Protein AF-B7S8N2-F1 (afdb_monomer_lite)

Secondary structure (DSSP, 8-state):
--SEEESSSSEEEETTS-HHHHHHHHHHHHHHHHHHHHTT-EEEEEETTEEEEEEE-TTSSSEEEEE-S---GGGEEEEEEE-EEEEEEEEEETTEE-GGG-EE-SS--EEEESS-HHHHHH-S-TTTEEEEEEEE-HHHHHHHTT--GGGGGGEEEEEEEEEE--TTHHHHHHH--GGGSSEEEEEEETTEEEEEEEE-PPPP-

Structure (mmCIF, N/CA/C/O backbone):
data_AF-B7S8N2-F1
#
_entry.id   AF-B7S8N2-F1
#
loop_
_atom_site.group_PDB
_atom_site.id
_atom_site.type_symbol
_atom_site.label_atom_id
_atom_site.label_alt_id
_atom_site.label_comp_id
_atom_site.label_asym_id
_atom_site.label_entity_id
_atom_site.label_seq_id
_atom_site.pdbx_PDB_ins_code
_atom_site.Cartn_x
_atom_site.Cartn_y
_atom_site.Cartn_z
_atom_site.occupancy
_atom_site.B_iso_or_equiv
_atom_site.auth_seq_id
_atom_site.auth_comp_id
_atom_site.auth_asym_id
_atom_site.auth_atom_id
_atom_site.pdbx_PDB_model_num
ATOM 1 N N . MET A 1 1 ? 13.847 -20.503 -8.462 1.00 56.34 1 MET A N 1
ATOM 2 C CA . MET A 1 1 ? 12.474 -20.050 -8.807 1.00 56.34 1 MET A CA 1
ATOM 3 C C . MET A 1 1 ? 12.578 -18.703 -9.521 1.00 56.34 1 MET A C 1
ATOM 5 O O . MET A 1 1 ? 13.580 -18.042 -9.323 1.00 56.34 1 MET A O 1
ATOM 9 N N . SER A 1 2 ? 11.621 -18.315 -10.375 1.00 81.00 2 SER A N 1
ATOM 10 C CA . SER A 1 2 ? 11.670 -17.023 -11.096 1.00 81.00 2 SER A CA 1
ATOM 11 C C . SER A 1 2 ? 11.359 -15.844 -10.163 1.00 81.00 2 SER A C 1
ATOM 13 O O . SER A 1 2 ? 10.370 -15.918 -9.438 1.00 81.00 2 SER A O 1
ATOM 15 N N . ASP A 1 3 ? 12.137 -14.757 -10.220 1.00 90.31 3 ASP A N 1
ATOM 16 C CA . ASP A 1 3 ? 11.967 -13.544 -9.384 1.00 90.31 3 ASP A CA 1
ATOM 17 C C . ASP A 1 3 ? 10.669 -12.764 -9.641 1.00 90.31 3 ASP A C 1
ATOM 19 O O . ASP A 1 3 ? 10.323 -11.842 -8.897 1.00 90.31 3 ASP A O 1
ATOM 23 N N . TYR A 1 4 ? 9.950 -13.139 -10.697 1.00 93.56 4 TYR A N 1
ATOM 24 C CA . TYR A 1 4 ? 8.734 -12.490 -11.155 1.00 93.56 4 TYR A CA 1
ATOM 25 C C . TYR A 1 4 ? 7.579 -13.491 -11.226 1.00 93.56 4 TYR A C 1
ATOM 27 O O . TYR A 1 4 ? 7.772 -14.702 -11.388 1.00 93.56 4 TYR A O 1
ATOM 35 N N . GLN A 1 5 ? 6.365 -12.965 -11.139 1.00 94.62 5 GLN A N 1
ATOM 36 C CA . GLN A 1 5 ? 5.110 -13.690 -11.310 1.00 94.62 5 GLN A CA 1
ATOM 37 C C . GLN A 1 5 ? 4.211 -12.953 -12.315 1.00 94.62 5 GLN A C 1
ATOM 39 O O . GLN A 1 5 ? 4.347 -11.734 -12.479 1.00 94.62 5 GLN A O 1
ATOM 44 N N . PRO A 1 6 ? 3.320 -13.660 -13.030 1.00 94.00 6 PRO A N 1
ATOM 45 C CA . PRO A 1 6 ? 2.334 -13.005 -13.878 1.00 94.00 6 PRO A CA 1
ATOM 46 C C . PRO A 1 6 ? 1.308 -12.270 -13.010 1.00 94.00 6 PRO A C 1
ATOM 48 O O . PRO A 1 6 ? 0.712 -12.859 -12.113 1.00 94.00 6 PRO A O 1
ATOM 51 N N . LEU A 1 7 ? 1.088 -10.990 -13.298 1.00 94.81 7 LEU A N 1
ATOM 52 C CA . LEU A 1 7 ? -0.078 -10.258 -12.800 1.00 94.81 7 LEU A CA 1
ATOM 53 C C . LEU A 1 7 ? -1.297 -10.539 -13.692 1.00 94.81 7 LEU A C 1
ATOM 55 O O . LEU A 1 7 ? -2.415 -10.697 -13.206 1.00 94.81 7 LEU A O 1
ATOM 59 N N . ASN A 1 8 ? -1.056 -10.618 -15.002 1.00 92.94 8 ASN A N 1
ATOM 60 C CA . ASN A 1 8 ? -1.974 -11.096 -16.033 1.00 92.94 8 ASN A CA 1
ATOM 61 C C . ASN A 1 8 ? -1.154 -11.640 -17.227 1.00 92.94 8 ASN A C 1
ATOM 63 O O . ASN A 1 8 ? 0.043 -11.904 -17.091 1.00 92.94 8 ASN A O 1
ATOM 67 N N . SER A 1 9 ? -1.778 -11.821 -18.395 1.00 90.31 9 SER A N 1
ATOM 68 C CA . SER A 1 9 ? -1.114 -12.338 -19.602 1.00 90.31 9 SER A CA 1
ATOM 69 C C . SER A 1 9 ? -0.004 -11.436 -20.159 1.00 90.31 9 SER A C 1
ATOM 71 O O . SER A 1 9 ? 0.887 -11.938 -20.842 1.00 90.31 9 SER A O 1
ATOM 73 N N . GLU A 1 10 ? -0.034 -10.132 -19.876 1.00 92.44 10 GLU A N 1
ATOM 74 C CA . GLU A 1 10 ? 0.867 -9.127 -20.462 1.00 92.44 10 GLU A CA 1
ATOM 75 C C . GLU A 1 10 ? 1.819 -8.491 -19.443 1.00 92.44 10 GLU A C 1
ATOM 77 O O . GLU A 1 10 ? 2.861 -7.951 -19.815 1.00 92.44 10 GLU A O 1
ATOM 82 N N . ILE A 1 11 ? 1.481 -8.544 -18.155 1.00 94.56 11 ILE A N 1
ATOM 83 C CA . ILE A 1 11 ? 2.193 -7.835 -17.095 1.00 94.56 11 ILE A CA 1
ATOM 84 C C . ILE A 1 11 ? 2.842 -8.842 -16.151 1.00 94.56 11 ILE A C 1
ATOM 86 O O . ILE A 1 11 ? 2.174 -9.713 -15.587 1.00 94.56 11 ILE A O 1
ATOM 90 N N . LYS A 1 12 ? 4.149 -8.682 -15.930 1.00 95.12 12 LYS A N 1
ATOM 91 C CA . LYS A 1 12 ? 4.899 -9.404 -14.896 1.00 95.12 12 LYS A CA 1
ATOM 92 C C . LYS A 1 12 ? 5.326 -8.459 -13.785 1.00 95.12 12 LYS A C 1
ATOM 94 O O . LYS A 1 12 ? 5.818 -7.362 -14.051 1.00 95.12 12 LYS A O 1
ATOM 99 N N . VAL A 1 13 ? 5.185 -8.924 -12.552 1.00 96.31 13 VAL A N 1
ATOM 100 C CA . VAL A 1 13 ? 5.495 -8.168 -11.335 1.00 96.31 13 VAL A CA 1
ATOM 101 C C . VAL A 1 13 ? 6.422 -8.959 -10.416 1.00 96.31 13 VAL A C 1
ATOM 103 O O . VAL A 1 13 ? 6.552 -10.174 -10.595 1.00 96.31 13 VAL A O 1
ATOM 106 N N . PRO A 1 14 ? 7.090 -8.310 -9.448 1.00 96.62 14 PRO A N 1
ATOM 107 C CA . PRO A 1 14 ? 7.852 -9.002 -8.415 1.00 96.62 14 PRO A CA 1
ATOM 108 C C . PRO A 1 14 ? 7.049 -10.119 -7.738 1.00 96.62 14 PRO A C 1
ATOM 110 O O . PRO A 1 14 ? 5.863 -9.955 -7.443 1.00 96.62 14 PRO A O 1
ATOM 113 N N . ARG A 1 15 ? 7.694 -11.259 -7.474 1.00 95.38 15 ARG A N 1
ATOM 114 C CA . ARG A 1 15 ? 7.060 -12.405 -6.798 1.00 95.38 15 ARG A CA 1
ATOM 115 C C . ARG A 1 15 ? 6.581 -12.078 -5.372 1.00 95.38 15 ARG A C 1
ATOM 117 O O . ARG A 1 15 ? 5.646 -12.691 -4.881 1.00 95.38 15 ARG A O 1
ATOM 124 N N . GLU A 1 16 ? 7.210 -11.112 -4.722 1.00 94.31 16 GLU A N 1
ATOM 125 C CA . GLU A 1 16 ? 6.911 -10.659 -3.363 1.00 94.31 16 GLU A CA 1
ATOM 126 C C . GLU A 1 16 ? 5.684 -9.751 -3.291 1.00 94.31 16 GLU A C 1
ATOM 128 O O . GLU A 1 16 ? 5.160 -9.512 -2.205 1.00 94.31 16 GLU A O 1
ATOM 133 N N . TRP A 1 17 ? 5.216 -9.228 -4.428 1.00 94.19 17 TRP A N 1
ATOM 134 C CA . TRP A 1 17 ? 3.959 -8.496 -4.439 1.00 94.19 17 TRP A CA 1
ATOM 135 C C . TRP A 1 17 ? 2.801 -9.455 -4.125 1.00 94.19 17 TRP A C 1
ATOM 137 O O . TRP A 1 17 ? 2.768 -10.571 -4.649 1.00 94.19 17 TRP A O 1
ATOM 147 N N . PRO A 1 18 ? 1.825 -9.036 -3.305 1.00 91.94 18 PRO A N 1
ATOM 148 C CA . PRO A 1 18 ? 0.737 -9.883 -2.826 1.00 91.94 18 PRO A CA 1
ATOM 149 C C . PRO A 1 18 ? -0.358 -10.037 -3.894 1.00 91.94 18 PRO A C 1
ATOM 151 O O . PRO A 1 18 ? -1.498 -9.612 -3.714 1.00 91.94 18 PRO A O 1
ATOM 154 N N . VAL A 1 19 ? -0.009 -10.614 -5.046 1.00 92.06 19 VAL A N 1
ATOM 155 C CA . VAL A 1 19 ? -0.930 -10.761 -6.183 1.00 92.06 19 VAL A CA 1
ATOM 156 C C . VAL A 1 19 ? -2.147 -11.597 -5.797 1.00 92.06 19 VAL A C 1
ATOM 158 O O . VAL A 1 19 ? -3.257 -11.209 -6.130 1.00 92.06 19 VAL A O 1
ATOM 161 N N . GLU A 1 20 ? -1.970 -12.678 -5.038 1.00 89.12 20 GLU A N 1
ATOM 162 C CA . GLU A 1 20 ? -3.068 -13.570 -4.641 1.00 89.12 20 GLU A CA 1
ATOM 163 C C . GLU A 1 20 ? -4.188 -12.850 -3.872 1.00 89.12 20 GLU A C 1
ATOM 165 O O . GLU A 1 20 ? -5.365 -13.079 -4.138 1.00 89.12 20 GLU A O 1
ATOM 170 N N . SER A 1 21 ? -3.842 -11.941 -2.957 1.00 83.69 21 SER A N 1
ATOM 171 C CA . SER A 1 21 ? -4.826 -11.235 -2.130 1.00 83.69 21 SER A CA 1
ATOM 172 C C . SER A 1 21 ? -5.274 -9.891 -2.708 1.00 83.69 21 SER A C 1
ATOM 174 O O . SER A 1 21 ? -6.335 -9.397 -2.330 1.00 83.69 21 SER A O 1
ATOM 176 N N . MET A 1 22 ? -4.497 -9.290 -3.619 1.00 86.88 22 MET A N 1
ATOM 177 C CA . MET A 1 22 ? -4.694 -7.901 -4.063 1.00 86.88 22 MET A CA 1
ATOM 178 C C . MET A 1 22 ? -4.648 -7.716 -5.587 1.00 86.88 22 MET A C 1
ATOM 180 O O . MET A 1 22 ? -4.475 -6.588 -6.056 1.00 86.88 22 MET A O 1
ATOM 184 N N . GLN A 1 23 ? -4.827 -8.784 -6.375 1.00 91.00 23 GLN A N 1
ATOM 185 C CA . GLN A 1 23 ? -4.676 -8.756 -7.837 1.00 91.00 23 GLN A CA 1
ATOM 186 C C . GLN A 1 23 ? -5.397 -7.574 -8.491 1.00 91.00 23 GLN A C 1
ATOM 188 O O . GLN A 1 23 ? -4.775 -6.822 -9.231 1.00 91.00 23 GLN A O 1
ATOM 193 N N . ASN A 1 24 ? -6.680 -7.368 -8.184 1.00 89.75 24 ASN A N 1
ATOM 194 C CA . ASN A 1 24 ? -7.490 -6.323 -8.819 1.00 89.75 24 ASN A CA 1
ATOM 195 C C . ASN A 1 24 ? -6.946 -4.911 -8.557 1.00 89.75 24 ASN A C 1
ATOM 197 O O . ASN A 1 24 ? -6.903 -4.085 -9.466 1.00 89.75 24 ASN A O 1
ATOM 201 N N . VAL A 1 25 ? -6.489 -4.648 -7.330 1.00 91.56 25 VAL A N 1
ATOM 202 C CA . VAL A 1 25 ? -5.902 -3.355 -6.948 1.00 91.56 25 VAL A CA 1
ATOM 203 C C . VAL A 1 25 ? -4.564 -3.158 -7.652 1.00 91.56 25 VAL A C 1
ATOM 205 O O . VAL A 1 25 ? -4.316 -2.103 -8.231 1.00 91.56 25 VAL A O 1
ATOM 208 N N . ILE A 1 26 ? -3.712 -4.185 -7.641 1.00 94.88 26 ILE A N 1
ATOM 209 C CA . ILE A 1 26 ? -2.396 -4.121 -8.281 1.00 94.88 26 ILE A CA 1
ATOM 210 C C . ILE A 1 26 ? -2.550 -3.960 -9.798 1.00 94.88 26 ILE A C 1
ATOM 212 O O . ILE A 1 26 ? -1.823 -3.168 -10.384 1.00 94.88 26 ILE A O 1
ATOM 216 N N . VAL A 1 27 ? -3.511 -4.641 -10.434 1.00 95.12 27 VAL A N 1
ATOM 217 C CA . VAL A 1 27 ? -3.836 -4.471 -11.862 1.00 95.12 27 VAL A CA 1
ATOM 218 C C . VAL A 1 27 ? -4.253 -3.038 -12.159 1.00 95.12 27 VAL A C 1
ATOM 220 O O . VAL A 1 27 ? -3.694 -2.439 -13.075 1.00 95.12 27 VAL A O 1
ATOM 223 N N . PHE A 1 28 ? -5.187 -2.485 -11.383 1.00 93.81 28 PHE A N 1
ATOM 224 C CA . PHE A 1 28 ? -5.664 -1.116 -11.567 1.00 93.81 28 PHE A CA 1
ATOM 225 C C . PHE A 1 28 ? -4.509 -0.101 -11.518 1.00 93.81 28 PHE A C 1
ATOM 227 O O . PHE A 1 28 ? -4.342 0.700 -12.436 1.00 93.81 28 PHE A O 1
ATOM 234 N N . LEU A 1 29 ? -3.654 -0.189 -10.496 1.00 95.00 29 LEU A N 1
ATOM 235 C CA . LEU A 1 29 ? -2.509 0.714 -10.344 1.00 95.00 29 LEU A CA 1
ATOM 236 C C . LEU A 1 29 ? -1.420 0.468 -11.396 1.00 95.00 29 LEU A C 1
ATOM 238 O O . LEU A 1 29 ? -0.829 1.416 -11.908 1.00 95.00 29 LEU A O 1
ATOM 242 N N . ALA A 1 30 ? -1.166 -0.791 -11.761 1.00 95.44 30 ALA A N 1
ATOM 243 C CA . ALA A 1 30 ? -0.194 -1.127 -12.794 1.00 95.44 30 ALA A CA 1
ATOM 244 C C . ALA A 1 30 ? -0.612 -0.579 -14.166 1.00 95.44 30 ALA A C 1
ATOM 246 O O . ALA A 1 30 ? 0.243 -0.121 -14.921 1.00 95.44 30 ALA A O 1
ATOM 247 N N . GLN A 1 31 ? -1.907 -0.600 -14.491 1.00 94.31 31 GLN A N 1
ATOM 248 C CA . GLN A 1 31 ? -2.430 -0.035 -15.736 1.00 94.31 31 GLN A CA 1
ATOM 249 C C . GLN A 1 31 ? -2.225 1.482 -15.807 1.00 94.31 31 GLN A C 1
ATOM 251 O O . GLN A 1 31 ? -1.734 1.972 -16.824 1.00 94.31 31 GLN A O 1
ATOM 256 N N . ASP A 1 32 ? -2.526 2.210 -14.730 1.00 91.69 32 ASP A N 1
ATOM 257 C CA . ASP A 1 32 ? -2.275 3.656 -14.649 1.00 91.69 32 ASP A CA 1
ATOM 258 C C . ASP A 1 32 ? -0.780 3.986 -14.811 1.00 91.69 32 ASP A C 1
ATOM 260 O O . ASP A 1 32 ? -0.373 4.820 -15.629 1.00 91.69 32 ASP A O 1
ATOM 264 N N . ALA A 1 33 ? 0.064 3.224 -14.118 1.00 93.19 33 ALA A N 1
ATOM 265 C CA . ALA A 1 33 ? 1.509 3.346 -14.194 1.00 93.19 33 ALA A CA 1
ATOM 266 C C . ALA A 1 33 ? 2.052 3.076 -15.616 1.00 93.19 33 ALA A C 1
ATOM 268 O O . ALA A 1 33 ? 2.925 3.799 -16.108 1.00 93.19 33 ALA A O 1
ATOM 269 N N . ILE A 1 34 ? 1.503 2.079 -16.318 1.00 94.62 34 ILE A N 1
ATOM 270 C CA . ILE A 1 34 ? 1.834 1.771 -17.719 1.00 94.62 34 ILE A CA 1
ATOM 271 C C . ILE A 1 34 ? 1.404 2.908 -18.655 1.00 94.62 34 ILE A C 1
ATOM 273 O O . ILE A 1 34 ? 2.167 3.275 -19.551 1.00 94.62 34 ILE A O 1
ATOM 277 N N . CYS A 1 35 ? 0.221 3.497 -18.459 1.00 92.38 35 CYS A N 1
ATOM 278 C CA . CYS A 1 35 ? -0.229 4.659 -19.234 1.00 92.38 35 CYS A CA 1
ATOM 279 C C . CYS A 1 35 ? 0.740 5.843 -19.089 1.00 92.38 35 CYS A C 1
ATOM 281 O O . CYS A 1 35 ? 1.116 6.474 -20.085 1.00 92.38 35 CYS A O 1
ATOM 283 N N . CYS A 1 36 ? 1.223 6.093 -17.870 1.00 90.06 36 CYS A N 1
ATOM 284 C CA . CYS A 1 36 ? 2.258 7.093 -17.627 1.00 90.06 36 CYS A CA 1
ATOM 285 C C . CYS A 1 36 ? 3.577 6.733 -18.326 1.00 90.06 36 CYS A C 1
ATOM 287 O O . CYS A 1 36 ? 4.174 7.589 -18.984 1.00 90.06 36 CYS A O 1
ATOM 289 N N . HIS A 1 37 ? 4.012 5.474 -18.233 1.00 92.44 37 HIS A N 1
ATOM 290 C CA . HIS A 1 37 ? 5.243 4.998 -18.864 1.00 92.44 37 HIS A CA 1
ATOM 291 C C . HIS A 1 37 ? 5.236 5.171 -20.388 1.00 92.44 37 HIS A C 1
ATOM 293 O O . HIS A 1 37 ? 6.192 5.696 -20.959 1.00 92.44 37 HIS A O 1
ATOM 299 N N . ARG A 1 38 ? 4.118 4.827 -21.038 1.00 92.12 38 ARG A N 1
ATOM 300 C CA . ARG A 1 38 ? 3.908 5.011 -22.485 1.00 92.12 38 ARG A CA 1
ATOM 301 C C . ARG A 1 38 ? 4.033 6.465 -22.933 1.00 92.12 38 ARG A C 1
ATOM 303 O O . ARG A 1 38 ? 4.416 6.721 -24.067 1.00 92.12 38 ARG A O 1
ATOM 310 N N . SER A 1 39 ? 3.764 7.413 -22.039 1.00 91.62 39 SER A N 1
ATOM 311 C CA . SER A 1 39 ? 3.953 8.848 -22.286 1.00 91.62 39 SER A CA 1
ATOM 312 C C . SER A 1 39 ? 5.420 9.303 -22.173 1.00 91.62 39 SER A C 1
ATOM 314 O O . SER A 1 39 ? 5.684 10.498 -22.067 1.00 91.62 39 SER A O 1
ATOM 316 N N . GLY A 1 40 ? 6.383 8.373 -22.136 1.00 90.12 40 GLY A N 1
ATOM 317 C CA . GLY A 1 40 ? 7.817 8.659 -22.025 1.00 90.12 40 GLY A CA 1
ATOM 318 C C . GLY A 1 40 ? 8.303 8.934 -20.599 1.00 90.12 40 GLY A C 1
ATOM 319 O O . GLY A 1 40 ? 9.454 9.324 -20.401 1.00 90.12 40 GLY A O 1
ATOM 320 N N . LYS A 1 41 ? 7.449 8.742 -19.586 1.00 90.88 41 LYS A N 1
ATOM 321 C CA . LYS A 1 41 ? 7.799 8.990 -18.182 1.00 90.88 41 LYS A CA 1
ATOM 322 C C . LYS A 1 41 ? 8.457 7.756 -17.565 1.00 90.88 41 LYS A C 1
ATOM 324 O O . LYS A 1 41 ? 8.038 6.619 -17.784 1.00 90.88 41 LYS A O 1
ATOM 329 N N . ARG A 1 42 ? 9.467 7.969 -16.721 1.00 91.94 42 ARG A N 1
ATOM 330 C CA . ARG A 1 42 ? 9.992 6.908 -15.852 1.00 91.94 42 ARG A CA 1
ATOM 331 C C . ARG A 1 42 ? 9.034 6.734 -14.685 1.00 91.94 42 ARG A C 1
ATOM 333 O O . ARG A 1 42 ? 8.756 7.707 -13.988 1.00 91.94 42 ARG A O 1
ATOM 340 N N . PHE A 1 43 ? 8.541 5.517 -14.486 1.00 93.62 43 PHE A N 1
ATOM 341 C CA . PHE A 1 43 ? 7.544 5.234 -13.464 1.00 93.62 43 PHE A CA 1
ATOM 342 C C . PHE A 1 43 ? 7.993 4.099 -12.549 1.00 93.62 43 PHE A C 1
ATOM 344 O O . PHE A 1 43 ? 8.452 3.051 -13.015 1.00 93.62 43 PHE A O 1
ATOM 351 N N . VAL A 1 44 ? 7.838 4.319 -11.249 1.00 93.81 44 VAL A N 1
ATOM 352 C CA . VAL A 1 44 ? 8.065 3.340 -10.192 1.00 93.81 44 VAL A CA 1
ATOM 353 C C . VAL A 1 44 ? 6.765 3.090 -9.453 1.00 93.81 44 VAL A C 1
ATOM 355 O O . VAL A 1 44 ? 6.039 4.015 -9.098 1.00 93.81 44 VAL A O 1
ATOM 358 N N . MET A 1 45 ? 6.498 1.823 -9.182 1.00 94.62 45 MET A N 1
ATOM 359 C CA . MET A 1 45 ? 5.429 1.419 -8.291 1.00 94.62 45 MET A CA 1
ATOM 360 C C . MET A 1 45 ? 6.031 0.662 -7.111 1.00 94.62 45 MET A C 1
ATOM 362 O O . MET A 1 45 ? 6.864 -0.227 -7.301 1.00 94.62 45 MET A O 1
ATOM 366 N N . THR A 1 46 ? 5.623 1.024 -5.901 1.00 92.88 46 THR A N 1
ATOM 367 C CA . THR A 1 46 ? 5.989 0.317 -4.672 1.00 92.88 46 THR A CA 1
ATOM 368 C C . THR A 1 46 ? 4.758 -0.380 -4.129 1.00 92.88 46 THR A C 1
ATOM 370 O O . THR A 1 46 ? 3.718 0.252 -3.954 1.00 92.88 46 THR A O 1
ATOM 373 N N . VAL A 1 47 ? 4.869 -1.675 -3.846 1.00 92.19 47 VAL A N 1
ATOM 374 C CA . VAL A 1 47 ? 3.827 -2.433 -3.145 1.00 92.19 47 VAL A CA 1
ATOM 375 C C . VAL A 1 47 ? 4.460 -3.079 -1.926 1.00 92.19 47 VAL A C 1
ATOM 377 O O . VAL A 1 47 ? 5.359 -3.913 -2.063 1.00 92.19 47 VAL A O 1
ATOM 380 N N . GLY A 1 48 ? 4.007 -2.667 -0.739 1.00 85.25 48 GLY A N 1
ATOM 381 C CA . GLY A 1 48 ? 4.680 -3.014 0.511 1.00 85.25 48 GLY A CA 1
ATOM 382 C C . GLY A 1 48 ? 6.138 -2.553 0.483 1.00 85.25 48 GLY A C 1
ATOM 383 O O . GLY A 1 48 ? 6.418 -1.376 0.275 1.00 85.25 48 GLY A O 1
ATOM 384 N N . ASP A 1 49 ? 7.059 -3.502 0.620 1.00 83.50 49 ASP A N 1
ATOM 385 C CA . ASP A 1 49 ? 8.491 -3.225 0.779 1.00 83.50 49 ASP A CA 1
ATOM 386 C C . ASP A 1 49 ? 9.255 -3.244 -0.553 1.00 83.50 49 ASP A C 1
ATOM 388 O O . ASP A 1 49 ? 10.465 -3.015 -0.588 1.00 83.50 49 ASP A O 1
ATOM 392 N N . VAL A 1 50 ? 8.574 -3.569 -1.656 1.00 90.81 50 VAL A N 1
ATOM 393 C CA . VAL A 1 50 ? 9.220 -3.833 -2.943 1.00 90.81 50 VAL A CA 1
ATOM 394 C C . VAL A 1 50 ? 8.845 -2.767 -3.955 1.00 90.81 50 VAL A C 1
ATOM 396 O O . VAL A 1 50 ? 7.718 -2.724 -4.456 1.00 90.81 50 VAL A O 1
ATOM 399 N N . SER A 1 51 ? 9.834 -1.946 -4.300 1.00 92.50 51 SER A N 1
ATOM 400 C CA . SER A 1 51 ? 9.765 -0.984 -5.394 1.00 92.50 51 SER A CA 1
ATOM 401 C C . SER A 1 51 ? 10.202 -1.620 -6.708 1.00 92.50 51 SER A C 1
ATOM 403 O O . SER A 1 51 ? 11.197 -2.349 -6.777 1.00 92.50 51 SER A O 1
ATOM 405 N N . ALA A 1 52 ? 9.468 -1.321 -7.774 1.00 94.88 52 ALA A N 1
ATOM 406 C CA . ALA A 1 52 ? 9.777 -1.807 -9.104 1.00 94.88 52 ALA A CA 1
ATOM 407 C C . ALA A 1 52 ? 9.526 -0.740 -10.173 1.00 94.88 52 ALA A C 1
ATOM 409 O O . ALA A 1 52 ? 8.532 -0.015 -10.138 1.00 94.88 52 ALA A O 1
ATOM 410 N N . MET A 1 53 ? 10.443 -0.656 -11.132 1.00 94.81 53 MET A N 1
ATOM 411 C CA . MET A 1 53 ? 10.375 0.252 -12.271 1.00 94.81 53 MET A CA 1
ATOM 412 C C . MET A 1 53 ? 9.764 -0.453 -13.476 1.00 94.81 53 MET A C 1
ATOM 414 O O . MET A 1 53 ? 10.109 -1.599 -13.778 1.00 94.81 53 MET A O 1
ATOM 418 N N . ILE A 1 54 ? 8.879 0.243 -14.182 1.00 94.75 54 ILE A N 1
ATOM 419 C CA . ILE A 1 54 ? 8.276 -0.284 -15.407 1.00 94.75 54 ILE A CA 1
ATOM 420 C C . ILE A 1 54 ? 9.317 -0.317 -16.519 1.00 94.75 54 ILE A C 1
ATOM 422 O O . ILE A 1 54 ? 10.055 0.645 -16.733 1.00 94.75 54 ILE A O 1
ATOM 426 N N . THR A 1 55 ? 9.348 -1.435 -17.237 1.00 92.81 55 THR A N 1
ATOM 427 C CA . THR A 1 55 ? 10.116 -1.607 -18.467 1.00 92.81 55 THR A CA 1
ATOM 428 C C . THR A 1 55 ? 9.287 -2.359 -19.496 1.00 92.81 55 THR A C 1
ATOM 430 O O . THR A 1 55 ? 8.499 -3.240 -19.133 1.00 92.81 55 THR A O 1
ATOM 433 N N . ASP A 1 56 ? 9.487 -2.048 -20.775 1.00 90.31 56 ASP A N 1
ATOM 434 C CA . ASP A 1 56 ? 8.931 -2.850 -21.858 1.00 90.31 56 ASP A CA 1
ATOM 435 C C . ASP A 1 56 ? 9.472 -4.280 -21.797 1.00 90.31 56 ASP A C 1
ATOM 437 O O . ASP A 1 56 ? 10.649 -4.543 -21.506 1.00 90.31 56 ASP A O 1
ATOM 441 N N . ASN A 1 57 ? 8.598 -5.232 -22.093 1.00 80.62 57 ASN A N 1
ATOM 442 C CA . ASN A 1 57 ? 8.972 -6.627 -22.209 1.00 80.62 57 ASN A CA 1
ATOM 443 C C . ASN A 1 57 ? 9.701 -6.835 -23.548 1.00 80.62 57 ASN A C 1
ATOM 445 O O . ASN A 1 57 ? 9.108 -7.252 -24.526 1.00 80.62 57 ASN A O 1
ATOM 449 N N . GLY A 1 58 ? 10.996 -6.517 -23.624 1.00 75.44 58 GLY A N 1
ATOM 450 C CA . GLY A 1 58 ? 11.720 -6.386 -24.903 1.00 75.44 58 GLY A CA 1
ATOM 451 C C . GLY A 1 58 ? 11.494 -7.484 -25.963 1.00 75.44 58 GLY A C 1
ATOM 452 O O . GLY A 1 58 ? 11.513 -7.181 -27.148 1.00 75.44 58 GLY A O 1
ATOM 453 N N . ALA A 1 59 ? 11.241 -8.741 -25.567 1.00 69.62 59 ALA A N 1
ATOM 454 C CA . ALA A 1 59 ? 11.020 -9.860 -26.491 1.00 69.62 59 ALA A CA 1
ATOM 455 C C . ALA A 1 59 ? 9.547 -10.121 -26.885 1.00 69.62 59 ALA A C 1
ATOM 457 O O . ALA A 1 59 ? 9.307 -10.932 -27.782 1.00 69.62 59 ALA A O 1
ATOM 458 N N . ARG A 1 60 ? 8.550 -9.530 -26.205 1.00 74.88 60 ARG A N 1
ATOM 459 C CA . ARG A 1 60 ? 7.108 -9.771 -26.441 1.00 74.88 60 ARG A CA 1
ATOM 460 C C . ARG A 1 60 ? 6.270 -8.550 -26.047 1.00 74.88 60 ARG A C 1
ATOM 462 O O . ARG A 1 60 ? 6.637 -7.877 -25.098 1.00 74.88 60 ARG A O 1
ATOM 469 N N . PRO A 1 61 ? 5.094 -8.310 -26.648 1.00 78.38 61 PRO A N 1
ATOM 470 C CA . PRO A 1 61 ? 4.161 -7.314 -26.120 1.00 78.38 61 PRO A CA 1
ATOM 471 C C . PRO A 1 61 ? 3.931 -7.494 -24.607 1.00 78.38 61 PRO A C 1
ATOM 473 O O . PRO A 1 61 ? 3.809 -8.626 -24.127 1.00 78.38 61 PRO A O 1
ATOM 476 N N . GLY A 1 62 ? 3.927 -6.390 -23.858 1.00 90.94 62 GLY A N 1
ATOM 477 C CA . GLY A 1 62 ? 3.700 -6.387 -22.412 1.00 90.94 62 GLY A CA 1
ATOM 478 C C . GLY A 1 62 ? 4.745 -5.612 -21.610 1.00 90.94 62 GLY A C 1
ATOM 479 O O . GLY A 1 62 ? 5.637 -4.970 -22.165 1.00 90.94 62 GLY A O 1
ATOM 480 N N . TYR A 1 63 ? 4.637 -5.700 -20.285 1.00 95.25 63 TYR A N 1
ATOM 481 C CA . TYR A 1 63 ? 5.436 -4.917 -19.340 1.00 95.25 63 TYR A CA 1
ATOM 482 C C . TYR A 1 63 ? 6.005 -5.783 -18.224 1.00 95.25 63 TYR A C 1
ATOM 484 O O . TYR A 1 63 ? 5.377 -6.736 -17.753 1.00 95.25 63 TYR A O 1
ATOM 492 N N . VAL A 1 64 ? 7.198 -5.418 -17.764 1.00 95.12 64 VAL A N 1
ATOM 493 C CA . VAL A 1 64 ? 7.828 -6.011 -16.585 1.00 95.12 64 VAL A CA 1
ATOM 494 C C . VAL A 1 64 ? 8.137 -4.913 -15.582 1.00 95.12 64 VAL A C 1
ATOM 496 O O . VAL A 1 64 ? 8.857 -3.962 -15.891 1.00 95.12 64 VAL A O 1
ATOM 499 N N . PHE A 1 65 ? 7.634 -5.085 -14.365 1.00 96.12 65 PHE A N 1
ATOM 500 C CA . PHE A 1 65 ? 8.012 -4.286 -13.207 1.00 96.12 65 PHE A CA 1
ATOM 501 C C . PHE A 1 65 ? 9.300 -4.872 -12.620 1.00 96.12 65 PHE A C 1
ATOM 503 O O . PHE A 1 65 ? 9.267 -5.830 -11.846 1.00 96.12 65 PHE A O 1
ATOM 510 N N . LYS A 1 66 ? 10.452 -4.329 -13.026 1.00 94.94 66 LYS A N 1
ATOM 511 C CA . LYS A 1 66 ? 11.774 -4.778 -12.563 1.00 94.94 66 LYS A CA 1
ATOM 512 C C . LYS A 1 66 ? 12.081 -4.189 -11.194 1.00 94.94 66 LYS A C 1
ATOM 514 O O . LYS A 1 66 ? 11.996 -2.975 -11.027 1.00 94.94 66 LYS A O 1
ATOM 519 N N . LYS A 1 67 ? 12.454 -5.035 -10.231 1.00 94.56 67 LYS A N 1
ATOM 520 C CA . LYS A 1 67 ? 12.819 -4.593 -8.876 1.00 94.56 67 LYS A CA 1
ATOM 521 C C . LYS A 1 67 ? 13.955 -3.574 -8.923 1.00 94.56 67 LYS A C 1
ATOM 523 O O . LYS A 1 67 ? 14.877 -3.713 -9.726 1.00 94.56 67 LYS A O 1
ATOM 528 N N . ILE A 1 68 ? 13.888 -2.588 -8.039 1.00 91.12 68 ILE A N 1
ATOM 529 C CA . ILE A 1 68 ? 14.939 -1.591 -7.834 1.00 91.12 68 ILE A CA 1
ATOM 530 C C . ILE A 1 68 ? 15.220 -1.448 -6.340 1.00 91.12 68 ILE A C 1
ATOM 532 O O . ILE A 1 68 ? 14.311 -1.535 -5.521 1.00 91.12 68 ILE A O 1
ATOM 536 N N . GLU A 1 69 ? 16.478 -1.212 -5.986 1.00 84.88 69 GLU A N 1
ATOM 537 C CA . GLU A 1 69 ? 16.885 -1.065 -4.581 1.00 84.88 69 GLU A CA 1
ATOM 538 C C . GLU A 1 69 ? 16.630 0.344 -4.039 1.00 84.88 69 GLU A C 1
ATOM 540 O O . GLU A 1 69 ? 16.415 0.533 -2.843 1.00 84.88 69 GLU A O 1
ATOM 545 N N . LYS A 1 70 ? 16.684 1.352 -4.915 1.00 80.88 70 LYS A N 1
ATOM 546 C CA . LYS A 1 70 ? 16.569 2.766 -4.554 1.00 80.88 70 LYS A CA 1
ATOM 547 C C . LYS A 1 70 ? 15.748 3.514 -5.591 1.00 80.88 70 LYS A C 1
ATOM 549 O O . LYS A 1 70 ? 15.850 3.249 -6.788 1.00 80.88 70 LYS A O 1
ATOM 554 N N . ILE A 1 71 ? 14.967 4.474 -5.109 1.00 81.88 71 ILE A N 1
ATOM 555 C CA . ILE A 1 71 ? 14.222 5.417 -5.938 1.00 81.88 71 ILE A CA 1
ATOM 556 C C . ILE A 1 71 ? 15.000 6.730 -5.942 1.00 81.88 71 ILE A C 1
ATOM 558 O O . ILE A 1 71 ? 15.247 7.313 -4.887 1.00 81.88 71 ILE A O 1
ATOM 562 N N . ASP A 1 72 ? 15.413 7.159 -7.131 1.00 74.56 72 ASP A N 1
ATOM 563 C CA . ASP A 1 72 ? 16.015 8.470 -7.354 1.00 74.56 72 ASP A CA 1
ATOM 564 C C . ASP A 1 72 ? 14.913 9.456 -7.772 1.00 74.56 72 ASP A C 1
ATOM 566 O O . ASP A 1 72 ? 14.426 9.435 -8.905 1.00 74.56 72 ASP A O 1
ATOM 570 N N . ASP A 1 73 ? 14.447 10.262 -6.816 1.00 68.62 73 ASP A N 1
ATOM 571 C CA . ASP A 1 73 ? 13.211 11.045 -6.932 1.00 68.62 73 ASP A CA 1
ATOM 572 C C . ASP A 1 73 ? 13.289 12.190 -7.961 1.00 68.62 73 ASP A C 1
ATOM 574 O O . ASP A 1 73 ? 12.257 12.804 -8.259 1.00 68.62 73 ASP A O 1
ATOM 578 N N . GLU A 1 74 ? 14.466 12.526 -8.511 1.00 69.25 74 GLU A N 1
ATOM 579 C CA . GLU A 1 74 ? 14.639 13.752 -9.301 1.00 69.25 74 GLU A CA 1
ATOM 580 C C . GLU A 1 74 ? 13.748 13.818 -10.550 1.00 69.25 74 GLU A C 1
ATOM 582 O O . GLU A 1 74 ? 13.216 14.893 -10.826 1.00 69.25 74 GLU A O 1
ATOM 587 N N . ASN A 1 75 ? 13.461 12.687 -11.209 1.00 81.12 75 ASN A N 1
ATOM 588 C CA . ASN A 1 75 ? 12.657 12.627 -12.444 1.00 81.12 75 ASN A CA 1
ATOM 589 C C . ASN A 1 75 ? 11.800 11.352 -12.580 1.00 81.12 75 ASN A C 1
ATOM 591 O O . ASN A 1 75 ? 11.571 10.856 -13.686 1.00 81.12 75 ASN A O 1
ATOM 595 N N . ILE A 1 76 ? 11.344 10.792 -11.460 1.00 88.81 76 ILE A N 1
ATOM 596 C CA . ILE A 1 76 ? 10.553 9.558 -11.440 1.00 88.81 76 ILE A CA 1
ATOM 597 C C . ILE A 1 76 ? 9.128 9.863 -10.976 1.00 88.81 76 ILE A C 1
ATOM 599 O O . ILE A 1 76 ? 8.922 10.507 -9.949 1.00 88.81 76 ILE A O 1
ATOM 603 N N . TYR A 1 77 ? 8.149 9.387 -11.745 1.00 91.81 77 TYR A N 1
ATOM 604 C CA . TYR A 1 77 ? 6.764 9.287 -11.299 1.00 91.81 77 TYR A CA 1
ATOM 605 C C . TYR A 1 77 ? 6.619 8.056 -10.417 1.00 91.81 77 TYR A C 1
ATOM 607 O O . TYR A 1 77 ? 7.208 7.010 -10.698 1.00 91.81 77 TYR A O 1
ATOM 615 N N . ARG A 1 78 ? 5.852 8.179 -9.341 1.00 91.25 78 ARG A N 1
ATOM 616 C CA . ARG A 1 78 ? 5.809 7.179 -8.286 1.00 91.25 78 ARG A CA 1
ATOM 617 C C . ARG A 1 78 ? 4.390 6.942 -7.805 1.00 91.25 78 ARG A C 1
ATOM 619 O O . ARG A 1 78 ? 3.667 7.889 -7.510 1.00 91.25 78 ARG A O 1
ATOM 626 N N . THR A 1 79 ? 4.028 5.676 -7.652 1.00 92.81 79 THR A N 1
ATOM 627 C CA . THR A 1 79 ? 2.849 5.267 -6.883 1.00 92.81 79 THR A CA 1
ATOM 628 C C . THR A 1 79 ? 3.250 4.292 -5.793 1.00 92.81 79 THR A C 1
ATOM 630 O O . THR A 1 79 ? 3.864 3.268 -6.082 1.00 92.81 79 THR A O 1
ATOM 633 N N . ASP A 1 80 ? 2.875 4.585 -4.552 1.00 91.88 80 ASP A N 1
ATOM 634 C CA . ASP A 1 80 ? 3.039 3.656 -3.436 1.00 91.88 80 ASP A CA 1
ATOM 635 C C . ASP A 1 80 ? 1.680 3.102 -3.012 1.00 91.88 80 ASP A C 1
ATOM 637 O O . ASP A 1 80 ? 0.772 3.865 -2.686 1.00 91.88 80 ASP A O 1
ATOM 641 N N . LEU A 1 81 ? 1.551 1.777 -2.990 1.00 93.50 81 LEU A N 1
ATOM 642 C CA . LEU A 1 81 ? 0.421 1.076 -2.395 1.00 93.50 81 LEU A CA 1
ATOM 643 C C . LEU A 1 81 ? 0.776 0.668 -0.963 1.00 93.50 81 LEU A C 1
ATOM 645 O O . LEU A 1 81 ? 1.584 -0.240 -0.743 1.00 93.50 81 LEU A O 1
ATOM 649 N N . LEU A 1 82 ? 0.138 1.322 0.003 1.00 91.25 82 LEU A N 1
ATOM 650 C CA . LEU A 1 82 ? 0.276 1.026 1.422 1.00 91.25 82 LEU A CA 1
ATOM 651 C C . LEU A 1 82 ? -0.805 0.066 1.873 1.00 91.25 82 LEU A C 1
ATOM 653 O O . LEU A 1 82 ? -2.000 0.319 1.712 1.00 91.25 82 LEU A O 1
ATOM 657 N N . MET A 1 83 ? -0.364 -1.020 2.489 1.00 89.06 83 MET A N 1
ATOM 658 C CA . MET A 1 83 ? -1.239 -2.034 3.048 1.00 89.06 83 MET A CA 1
ATOM 659 C C . MET A 1 83 ? -1.102 -2.056 4.567 1.00 89.06 83 MET A C 1
ATOM 661 O O . MET A 1 83 ? -0.007 -1.819 5.088 1.00 89.06 83 MET A O 1
ATOM 665 N N . PRO A 1 84 ? -2.186 -2.364 5.288 1.00 89.38 84 PRO A N 1
ATOM 666 C CA . PRO A 1 84 ? -2.121 -2.504 6.727 1.00 89.38 84 PRO A CA 1
ATOM 667 C C . PRO A 1 84 ? -1.288 -3.739 7.085 1.00 89.38 84 PRO A C 1
ATOM 669 O O . PRO A 1 84 ? -1.571 -4.849 6.639 1.00 89.38 84 PRO A O 1
ATOM 672 N N . ALA A 1 85 ? -0.271 -3.548 7.921 1.00 87.69 85 ALA A N 1
ATOM 673 C CA . ALA A 1 85 ? 0.503 -4.628 8.526 1.00 87.69 85 ALA A CA 1
ATOM 674 C C . ALA A 1 85 ? -0.255 -5.272 9.699 1.00 87.69 85 ALA A C 1
ATOM 676 O O . ALA A 1 85 ? -0.090 -6.458 9.981 1.00 87.69 85 ALA A O 1
ATOM 677 N N . LYS A 1 86 ? -1.088 -4.487 10.393 1.00 88.81 86 LYS A N 1
ATOM 678 C CA . LYS A 1 86 ? -1.915 -4.948 11.512 1.00 88.81 86 LYS A CA 1
ATOM 679 C C . LYS A 1 86 ? -3.182 -4.109 11.616 1.00 88.81 86 LYS A C 1
ATOM 681 O O . LYS A 1 86 ? -3.126 -2.892 11.485 1.00 88.81 86 LYS A O 1
ATOM 686 N N . ILE A 1 87 ? -4.307 -4.752 11.915 1.00 88.69 87 ILE A N 1
ATOM 687 C CA . ILE A 1 87 ? -5.554 -4.079 12.293 1.00 88.69 87 ILE A CA 1
ATOM 688 C C . ILE A 1 87 ? -6.003 -4.634 13.635 1.00 88.69 87 ILE A C 1
ATOM 690 O O . ILE A 1 87 ? -5.996 -5.844 13.855 1.00 88.69 87 ILE A O 1
ATOM 694 N N . THR A 1 88 ? -6.368 -3.745 14.550 1.00 88.62 88 THR A N 1
ATOM 695 C CA . THR A 1 88 ? -6.948 -4.094 15.845 1.00 88.62 88 THR A CA 1
ATOM 696 C C . THR A 1 88 ? -8.221 -3.296 16.063 1.00 88.62 88 THR A C 1
ATOM 698 O O . THR A 1 88 ? -8.235 -2.081 15.873 1.00 88.62 88 THR A O 1
ATOM 701 N N . ILE A 1 89 ? -9.283 -3.972 16.483 1.00 87.88 89 ILE A N 1
ATOM 702 C CA . ILE A 1 89 ? -10.545 -3.326 16.846 1.00 87.88 89 ILE A CA 1
ATOM 703 C C . ILE A 1 89 ? -10.545 -3.134 18.359 1.00 87.88 89 ILE A C 1
ATOM 705 O O . ILE A 1 89 ? -10.341 -4.091 19.101 1.00 87.88 89 ILE A O 1
ATOM 709 N N . LEU A 1 90 ? -10.741 -1.895 18.802 1.00 86.00 90 LEU A N 1
ATOM 710 C CA . LEU A 1 90 ? -10.732 -1.502 20.208 1.00 86.00 90 LEU A CA 1
ATOM 711 C C . LEU A 1 90 ? -12.125 -1.030 20.605 1.00 86.00 90 LEU A C 1
ATOM 713 O O . LEU A 1 90 ? -12.670 -0.117 19.978 1.00 86.00 90 LEU A O 1
ATOM 717 N N . LYS A 1 91 ? -12.682 -1.610 21.667 1.00 83.88 91 LYS A N 1
ATOM 718 C CA . LYS A 1 91 ? -13.903 -1.103 22.294 1.00 83.88 91 LYS A CA 1
ATOM 719 C C . LYS A 1 91 ? -13.537 -0.049 23.336 1.00 83.88 91 LYS A C 1
ATOM 721 O O . LYS A 1 91 ? -12.644 -0.251 24.160 1.00 83.88 91 LYS A O 1
ATOM 726 N N . ARG A 1 92 ? -14.219 1.090 23.307 1.00 71.06 92 ARG A N 1
ATOM 727 C CA . ARG A 1 92 ? -14.036 2.150 24.298 1.00 71.06 92 ARG A CA 1
ATOM 728 C C . ARG A 1 92 ? -14.748 1.801 25.596 1.00 71.06 92 ARG A C 1
ATOM 730 O O . ARG A 1 92 ? -15.894 1.351 25.594 1.00 71.06 92 ARG A O 1
ATOM 737 N N 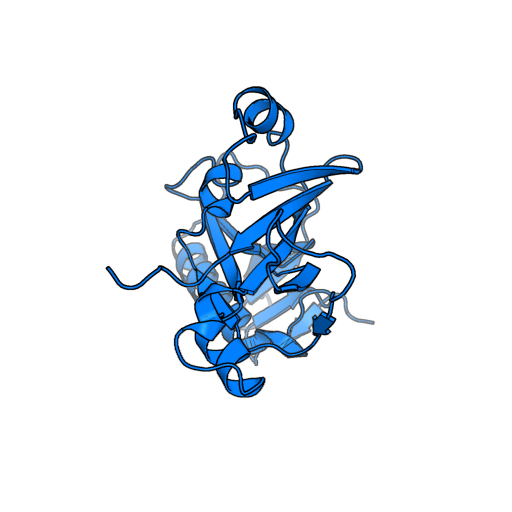. LYS A 1 93 ? -14.066 2.071 26.705 1.00 66.56 93 LYS A N 1
ATOM 738 C CA . LYS A 1 93 ? -14.647 2.133 28.050 1.00 66.56 93 LYS A CA 1
ATOM 739 C C . LYS A 1 93 ? -14.473 3.560 28.593 1.00 66.56 93 LYS A C 1
ATOM 741 O O . LYS A 1 93 ? -13.653 4.314 28.057 1.00 66.56 93 LYS A O 1
ATOM 746 N N . PRO A 1 94 ? -15.235 3.976 29.622 1.00 56.50 94 PRO A N 1
ATOM 747 C CA . PRO A 1 94 ? -14.976 5.241 30.308 1.00 56.50 94 PRO A CA 1
ATOM 748 C C . PRO A 1 94 ? -13.506 5.276 30.758 1.00 56.50 94 PRO A C 1
ATOM 750 O O . PRO A 1 94 ? -13.095 4.436 31.553 1.00 56.50 94 PRO A O 1
ATOM 753 N N . GLY A 1 95 ? -12.708 6.186 30.189 1.00 59.84 95 GLY A N 1
ATOM 754 C CA . GLY A 1 95 ? -11.256 6.266 30.409 1.00 59.84 95 GLY A CA 1
ATOM 755 C C . GLY A 1 95 ? -10.367 5.996 29.183 1.00 59.84 95 GLY A C 1
ATOM 756 O O . GLY A 1 95 ? -9.172 6.253 29.266 1.00 59.84 95 GLY A O 1
ATOM 757 N N . GLY A 1 96 ? -10.912 5.545 28.044 1.00 59.03 96 GLY A N 1
ATOM 758 C CA . GLY A 1 96 ? -10.150 5.374 26.795 1.00 59.03 96 GLY A CA 1
ATOM 759 C C . GLY A 1 96 ? -10.354 4.016 26.107 1.00 59.03 96 GLY A C 1
ATOM 760 O O . GLY A 1 96 ? -11.258 3.259 26.473 1.00 59.03 96 GLY A O 1
ATOM 761 N N . PRO A 1 97 ? -9.565 3.706 25.061 1.00 61.50 97 PRO A N 1
ATOM 762 C CA . PRO A 1 97 ? -9.548 2.374 24.460 1.00 61.50 97 PRO A CA 1
ATOM 763 C C . PRO A 1 97 ? -9.021 1.340 25.469 1.00 61.50 97 PRO A C 1
ATOM 765 O O . PRO A 1 97 ? -7.986 1.571 26.088 1.00 61.50 97 PRO A O 1
ATOM 768 N N . ASP A 1 98 ? -9.712 0.207 25.626 1.00 62.53 98 ASP A N 1
ATOM 769 C CA . ASP A 1 98 ? -9.251 -0.904 26.470 1.00 62.53 98 ASP A CA 1
ATOM 770 C C . ASP A 1 98 ? -8.503 -1.942 25.616 1.00 62.53 98 ASP A C 1
ATOM 772 O O . ASP A 1 98 ? -9.117 -2.692 24.854 1.00 62.53 98 ASP A O 1
ATOM 776 N N . ASP A 1 99 ? -7.174 -2.003 25.742 1.00 61.00 99 ASP A N 1
ATOM 777 C CA . ASP A 1 99 ? -6.336 -2.979 25.027 1.00 61.00 99 ASP A CA 1
ATOM 778 C C . ASP A 1 99 ? -6.583 -4.442 25.477 1.00 61.00 99 ASP A C 1
ATOM 780 O O . ASP A 1 99 ? -6.105 -5.378 24.827 1.00 61.00 99 ASP A O 1
ATOM 784 N N . ARG A 1 100 ? -7.341 -4.679 26.561 1.00 54.94 100 ARG A N 1
ATOM 785 C CA . ARG A 1 100 ? -7.666 -6.038 27.042 1.00 54.94 100 ARG A CA 1
ATOM 786 C C . ARG A 1 100 ? -8.702 -6.761 26.177 1.00 54.94 100 ARG A C 1
ATOM 788 O O . ARG A 1 100 ? -8.742 -7.987 26.200 1.00 54.94 100 ARG A O 1
ATOM 795 N N . GLU A 1 101 ? -9.510 -6.035 25.403 1.00 57.44 101 GLU A N 1
ATOM 796 C CA . GLU A 1 101 ? -10.482 -6.590 24.442 1.00 57.44 101 GLU A CA 1
ATOM 797 C C . GLU A 1 101 ? -9.986 -6.392 22.999 1.00 57.44 101 GLU A C 1
ATOM 799 O O . GLU A 1 101 ? -10.684 -5.848 22.145 1.00 57.44 101 GLU A O 1
ATOM 804 N N . THR A 1 102 ? -8.740 -6.792 22.730 1.00 63.25 102 THR A N 1
ATOM 805 C CA . THR A 1 102 ? -8.125 -6.662 21.405 1.00 63.25 102 THR A CA 1
ATOM 806 C C . THR A 1 102 ? -8.382 -7.891 20.543 1.00 63.25 102 THR A C 1
ATOM 808 O O . THR A 1 102 ? -8.039 -9.014 20.902 1.00 63.25 102 THR A O 1
ATOM 811 N N . GLU A 1 103 ? -8.941 -7.669 19.354 1.00 64.69 103 GLU A N 1
ATOM 812 C CA . GLU A 1 103 ? -9.093 -8.710 18.337 1.00 64.69 103 GLU A CA 1
ATOM 813 C C . GLU A 1 103 ? -8.265 -8.352 17.097 1.00 64.69 103 GLU A C 1
ATOM 815 O O . GLU A 1 103 ? -8.422 -7.272 16.516 1.00 64.69 103 GLU A O 1
ATOM 820 N N . SER A 1 104 ? -7.369 -9.261 16.703 1.00 64.19 104 SER A N 1
ATOM 821 C CA . SER A 1 104 ? -6.633 -9.202 15.437 1.00 64.19 104 SER A CA 1
ATOM 822 C C . SER A 1 104 ? -7.429 -9.944 14.370 1.00 64.19 104 SER A C 1
ATOM 824 O O . SER A 1 104 ? -7.845 -11.077 14.604 1.00 64.19 104 SER A O 1
ATOM 826 N N . VAL A 1 105 ? -7.622 -9.342 13.196 1.00 62.12 105 VAL A N 1
ATOM 827 C CA . VAL A 1 105 ? -8.458 -9.932 12.139 1.00 62.12 105 VAL A CA 1
ATOM 828 C C . VAL A 1 105 ? -7.694 -9.972 10.817 1.00 62.12 105 VAL A C 1
ATOM 830 O O . VAL A 1 105 ? -7.160 -8.957 10.382 1.00 62.12 105 VAL A O 1
ATOM 833 N N . GLN A 1 106 ? -7.636 -11.148 10.183 1.00 55.81 106 GLN A N 1
ATOM 834 C CA . GLN A 1 106 ? -6.874 -11.376 8.943 1.00 55.81 106 GLN A CA 1
ATOM 835 C C . GLN A 1 106 ? -7.679 -11.148 7.651 1.00 55.81 106 GLN A C 1
ATOM 837 O O . GLN A 1 106 ? -7.077 -10.935 6.606 1.00 55.81 106 GLN A O 1
ATOM 842 N N . TYR A 1 107 ? -9.016 -11.133 7.708 1.00 61.06 107 TYR A N 1
ATOM 843 C CA . TYR A 1 107 ? -9.879 -10.946 6.534 1.00 61.06 107 TYR A CA 1
ATOM 844 C C . TYR A 1 107 ? -10.981 -9.935 6.835 1.00 61.06 107 TYR A C 1
ATOM 846 O O . TYR A 1 107 ? -12.042 -10.275 7.357 1.00 61.06 107 TYR A O 1
ATOM 854 N N . LEU A 1 108 ?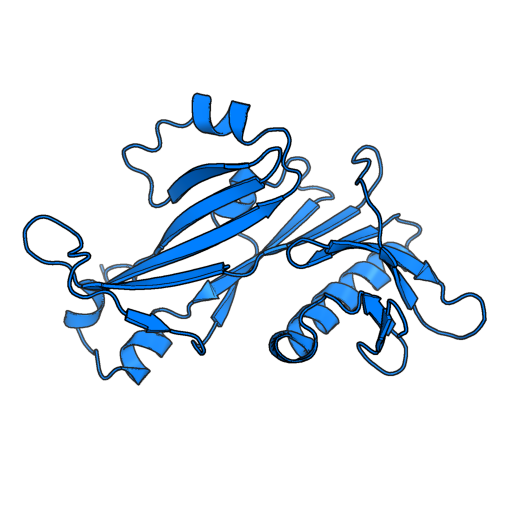 -10.705 -8.669 6.535 1.00 78.81 108 LEU A N 1
ATOM 855 C CA . LEU A 1 108 ? -11.641 -7.568 6.717 1.00 78.81 108 LEU A CA 1
ATOM 856 C C . LEU A 1 108 ? -11.987 -6.965 5.354 1.00 78.81 108 LEU A C 1
ATOM 858 O O . LEU A 1 108 ? -11.106 -6.860 4.502 1.00 78.81 108 LEU A O 1
ATOM 862 N N . PRO A 1 109 ? -13.240 -6.546 5.128 1.00 86.44 109 PRO A N 1
ATOM 863 C CA . PRO A 1 109 ? -13.553 -5.639 4.036 1.00 86.44 109 PRO A CA 1
ATOM 864 C C . PRO A 1 109 ? -12.664 -4.388 4.088 1.00 86.44 109 PRO A C 1
ATOM 866 O O . PRO A 1 109 ? -12.526 -3.768 5.142 1.00 86.44 109 PRO A O 1
ATOM 869 N N . MET A 1 110 ? -12.069 -4.029 2.950 1.00 89.75 110 MET A N 1
ATOM 870 C CA . MET A 1 110 ? -11.151 -2.897 2.807 1.00 89.75 110 MET A CA 1
ATOM 871 C C . MET A 1 110 ? -11.616 -1.955 1.696 1.00 89.75 110 MET A C 1
ATOM 873 O O . MET A 1 110 ? -12.240 -2.390 0.729 1.00 89.75 110 MET A O 1
ATOM 877 N N . ASN A 1 111 ? -11.228 -0.688 1.802 1.00 90.75 111 ASN A N 1
ATOM 878 C CA . ASN A 1 111 ? -11.410 0.359 0.805 1.00 90.75 111 ASN A CA 1
ATOM 879 C C . ASN A 1 111 ? -10.052 0.916 0.358 1.00 90.75 111 ASN A C 1
ATOM 881 O O . ASN A 1 111 ? -9.072 0.861 1.100 1.00 90.75 111 ASN A O 1
ATOM 885 N N . LEU A 1 112 ? -9.998 1.498 -0.840 1.00 91.62 112 LEU A N 1
ATOM 886 C CA . LEU A 1 112 ? -8.845 2.277 -1.300 1.00 91.62 112 LEU A CA 1
ATOM 887 C C . LEU A 1 112 ? -9.078 3.761 -1.018 1.00 91.62 112 LEU A C 1
ATOM 889 O O . LEU A 1 112 ? -10.143 4.291 -1.336 1.00 91.62 112 LEU A O 1
ATOM 893 N N . LYS A 1 113 ? -8.074 4.438 -0.458 1.00 91.94 113 LYS A N 1
ATOM 894 C CA . LYS A 1 113 ? -8.062 5.894 -0.267 1.00 91.94 113 LYS A CA 1
ATOM 895 C C . LYS A 1 113 ? -6.807 6.514 -0.867 1.00 91.94 113 LYS A C 1
ATOM 897 O O . LYS A 1 113 ? -5.706 6.016 -0.652 1.00 91.94 113 LYS A O 1
ATOM 902 N N . PHE A 1 114 ? -6.978 7.629 -1.568 1.00 89.62 114 PHE A N 1
ATOM 903 C CA . PHE A 1 114 ? -5.890 8.395 -2.195 1.00 89.62 114 PHE A CA 1
ATOM 904 C C . PHE A 1 114 ? -5.513 9.641 -1.375 1.00 89.62 114 PHE A C 1
ATOM 906 O O . PHE A 1 114 ? -4.406 10.158 -1.477 1.00 89.62 114 PHE A O 1
ATOM 913 N N . ASP A 1 115 ? -6.419 10.092 -0.511 1.00 86.56 115 ASP A N 1
ATOM 914 C CA . ASP A 1 115 ? -6.325 11.284 0.335 1.00 86.56 115 ASP A CA 1
ATOM 915 C C . ASP A 1 115 ? -6.172 10.938 1.828 1.00 86.56 115 ASP A C 1
ATOM 917 O O . ASP A 1 115 ? -6.414 11.770 2.705 1.00 86.56 115 ASP A O 1
ATOM 921 N N . HIS A 1 116 ? -5.771 9.698 2.129 1.00 86.56 116 HIS A N 1
ATOM 922 C CA . HIS A 1 116 ? -5.568 9.241 3.498 1.00 86.56 116 HIS A CA 1
ATOM 923 C C . HIS A 1 116 ? -4.551 10.131 4.223 1.00 86.56 116 HIS A C 1
ATOM 925 O O . HIS A 1 116 ? -3.605 10.630 3.620 1.00 86.56 116 HIS A O 1
ATOM 931 N N . LEU A 1 117 ? -4.692 10.312 5.538 1.00 80.31 117 LEU A N 1
ATOM 932 C CA . LEU A 1 117 ? -3.805 11.217 6.275 1.00 80.31 117 LEU A CA 1
ATOM 933 C C . LEU A 1 117 ? -2.321 10.816 6.168 1.00 80.31 117 LEU A C 1
ATOM 935 O O . LEU A 1 117 ? -1.459 11.688 6.116 1.00 80.31 117 LEU A O 1
ATOM 939 N N . ILE A 1 118 ? -2.036 9.516 6.033 1.00 80.94 118 ILE A N 1
ATOM 940 C CA . ILE A 1 118 ? -0.683 8.993 5.778 1.00 80.94 118 ILE A CA 1
ATOM 941 C C . ILE A 1 118 ? -0.089 9.547 4.477 1.00 80.94 118 ILE A C 1
ATOM 943 O O . ILE A 1 118 ? 1.105 9.826 4.432 1.00 80.94 118 ILE A O 1
ATOM 947 N N . THR A 1 119 ? -0.900 9.777 3.440 1.00 80.38 119 THR A N 1
ATOM 948 C CA . THR A 1 119 ? -0.451 10.376 2.173 1.00 80.38 119 THR A CA 1
ATOM 949 C C . THR A 1 119 ? 0.291 11.688 2.426 1.00 80.38 119 THR A C 1
ATOM 951 O O . THR A 1 119 ? 1.346 11.912 1.840 1.00 80.38 119 THR A O 1
ATOM 954 N N . LYS A 1 120 ? -0.192 12.523 3.358 1.00 76.81 120 LYS A N 1
ATOM 955 C CA . LYS A 1 120 ? 0.432 13.815 3.696 1.00 76.81 120 LYS A CA 1
ATOM 956 C C . LYS A 1 120 ? 1.799 13.674 4.371 1.00 76.81 120 LYS A C 1
ATOM 958 O O . LYS A 1 120 ? 2.602 14.594 4.287 1.00 76.81 120 LYS A O 1
ATOM 963 N N . LEU A 1 121 ? 2.063 12.541 5.024 1.00 76.75 121 LEU A N 1
ATOM 964 C CA . LEU A 1 121 ? 3.348 12.253 5.672 1.00 76.75 121 LEU A CA 1
ATOM 965 C C . LEU A 1 121 ? 4.408 11.770 4.672 1.00 76.75 121 LEU A C 1
ATOM 967 O O . LEU A 1 121 ? 5.603 11.847 4.946 1.00 76.75 121 LEU A O 1
ATOM 971 N N . ILE A 1 122 ? 3.977 11.245 3.522 1.00 79.31 122 ILE A N 1
ATOM 972 C CA . ILE A 1 122 ? 4.840 10.508 2.592 1.00 79.31 122 ILE A CA 1
ATOM 973 C C . ILE A 1 122 ? 5.055 11.271 1.284 1.00 79.31 122 ILE A C 1
ATOM 975 O O . ILE A 1 122 ? 6.168 11.281 0.753 1.00 79.31 122 ILE A O 1
ATOM 979 N N . VAL A 1 123 ? 4.008 11.911 0.755 1.00 78.94 123 VAL A N 1
ATOM 980 C CA . VAL A 1 123 ? 4.054 12.594 -0.541 1.00 78.94 123 VAL A CA 1
ATOM 981 C C . VAL A 1 123 ? 4.840 13.895 -0.431 1.00 78.94 123 VAL A C 1
ATOM 983 O O . VAL A 1 123 ? 4.398 14.859 0.187 1.00 78.94 123 VAL A O 1
ATOM 986 N N . LYS A 1 124 ? 5.997 13.942 -1.099 1.00 72.00 124 LYS A N 1
ATOM 987 C CA . LYS A 1 124 ? 6.830 15.157 -1.198 1.00 72.00 124 LYS A CA 1
ATOM 988 C C . LYS A 1 124 ? 6.525 16.004 -2.429 1.00 72.00 124 LYS A C 1
ATOM 990 O O . LYS A 1 124 ? 6.727 17.214 -2.414 1.00 72.00 124 LYS A O 1
ATOM 995 N N . ARG A 1 125 ? 6.129 15.353 -3.523 1.00 80.00 125 ARG A N 1
ATOM 996 C CA . ARG A 1 125 ? 5.975 15.949 -4.855 1.00 80.00 125 ARG A CA 1
ATOM 997 C C . ARG A 1 125 ? 4.623 15.524 -5.428 1.00 80.00 125 ARG A C 1
ATOM 999 O O . ARG A 1 125 ? 4.569 14.543 -6.168 1.00 80.00 125 ARG A O 1
ATOM 1006 N N . PRO A 1 126 ? 3.523 16.185 -5.027 1.00 82.38 126 PRO A N 1
ATOM 1007 C CA . PRO A 1 126 ? 2.167 15.747 -5.366 1.00 82.38 126 PRO A CA 1
ATOM 1008 C C . PRO A 1 126 ? 1.881 15.759 -6.876 1.00 82.38 126 PRO A C 1
ATOM 1010 O O . PRO A 1 126 ? 0.956 15.094 -7.325 1.00 82.38 126 PRO A O 1
ATOM 1013 N N . ASP A 1 127 ? 2.697 16.458 -7.668 1.00 85.81 127 ASP A N 1
ATOM 1014 C CA . ASP A 1 127 ? 2.677 16.450 -9.135 1.00 85.81 127 ASP A CA 1
ATOM 1015 C C . ASP A 1 127 ? 3.093 15.104 -9.755 1.00 85.81 127 ASP A C 1
ATOM 1017 O O . ASP A 1 127 ? 2.767 14.825 -10.910 1.00 85.81 127 ASP A O 1
ATOM 1021 N N . ARG A 1 128 ? 3.836 14.274 -9.013 1.00 87.12 128 ARG A N 1
ATOM 1022 C CA . ARG A 1 128 ? 4.465 13.050 -9.538 1.00 87.12 128 ARG A CA 1
ATOM 1023 C C . ARG A 1 128 ? 4.502 11.875 -8.564 1.00 87.12 128 ARG A C 1
ATOM 1025 O O . ARG A 1 128 ? 4.980 10.809 -8.938 1.00 87.12 128 ARG A O 1
ATOM 1032 N N . HIS A 1 129 ? 4.025 12.044 -7.334 1.00 89.06 129 HIS A N 1
ATOM 1033 C CA . HIS A 1 129 ? 3.984 11.006 -6.309 1.00 89.06 129 HIS A CA 1
ATOM 1034 C C . HIS A 1 129 ? 2.569 10.858 -5.763 1.00 89.06 129 HIS A C 1
ATOM 1036 O O . HIS A 1 129 ? 2.024 11.773 -5.148 1.00 89.06 129 HIS A O 1
ATOM 1042 N N . THR A 1 130 ? 2.004 9.675 -5.965 1.00 90.69 130 THR A N 1
ATOM 1043 C CA . THR A 1 130 ? 0.700 9.276 -5.441 1.00 90.69 130 THR A CA 1
ATOM 1044 C C . THR A 1 130 ? 0.881 8.194 -4.382 1.00 90.69 130 THR A C 1
ATOM 1046 O O . THR A 1 130 ? 1.667 7.264 -4.555 1.00 90.69 130 THR A O 1
ATOM 1049 N N . VAL A 1 131 ? 0.140 8.295 -3.280 1.00 90.94 131 VAL A N 1
ATOM 1050 C CA . VAL A 1 131 ? 0.062 7.242 -2.260 1.00 90.94 131 VAL A CA 1
ATOM 1051 C C . VAL A 1 131 ? -1.371 6.742 -2.210 1.00 90.94 131 VAL A C 1
ATOM 1053 O O . VAL A 1 131 ? -2.308 7.517 -2.022 1.00 90.94 131 VAL A O 1
ATOM 1056 N N . VAL A 1 132 ? -1.530 5.437 -2.381 1.00 93.50 132 VAL A N 1
ATOM 1057 C CA . VAL A 1 132 ? -2.804 4.729 -2.306 1.00 93.50 132 VAL A CA 1
ATOM 1058 C C . VAL A 1 132 ? -2.775 3.882 -1.048 1.00 93.50 132 VAL A C 1
ATOM 1060 O O . VAL A 1 132 ? -1.904 3.035 -0.884 1.00 93.50 132 VAL A O 1
ATOM 1063 N N . THR A 1 133 ? -3.711 4.118 -0.138 1.00 92.25 133 THR A N 1
ATOM 1064 C CA . THR A 1 133 ? -3.777 3.423 1.150 1.00 92.25 133 THR A CA 1
ATOM 1065 C C . THR A 1 133 ? -4.966 2.475 1.170 1.00 92.25 133 THR A C 1
ATOM 1067 O O . THR A 1 133 ? -6.096 2.880 0.891 1.00 92.25 133 THR A O 1
ATOM 1070 N N . VAL A 1 134 ? -4.719 1.215 1.517 1.00 91.44 134 VAL A N 1
ATOM 1071 C CA . VAL A 1 134 ? -5.761 0.222 1.796 1.00 91.44 134 VAL A CA 1
ATOM 1072 C C . VAL A 1 134 ? -6.227 0.415 3.235 1.00 91.44 134 VAL A C 1
ATOM 1074 O O . VAL A 1 134 ? -5.461 0.174 4.160 1.00 91.44 134 VAL A O 1
ATOM 1077 N N . VAL A 1 135 ? -7.470 0.841 3.435 1.00 91.50 135 VAL A N 1
ATOM 1078 C CA . VAL A 1 135 ? -8.033 1.128 4.763 1.00 91.50 135 VAL A CA 1
ATOM 1079 C C . VAL A 1 135 ? -9.173 0.161 5.091 1.00 91.50 135 VAL A C 1
ATOM 1081 O O . VAL A 1 135 ? -9.902 -0.230 4.179 1.00 91.50 135 VAL A O 1
ATOM 1084 N N . PRO A 1 136 ? -9.394 -0.212 6.360 1.00 90.75 136 PRO A N 1
ATOM 1085 C CA . PRO A 1 136 ? -10.553 -1.020 6.732 1.00 90.75 136 PRO A CA 1
ATOM 1086 C C . PRO A 1 136 ? -11.880 -0.299 6.440 1.00 90.75 136 PRO A C 1
ATOM 1088 O O . PRO A 1 136 ? -12.027 0.899 6.689 1.00 90.75 136 PRO A O 1
ATOM 1091 N N . ASP A 1 137 ? -12.881 -1.033 5.954 1.00 91.50 137 ASP A N 1
ATOM 1092 C CA . ASP A 1 137 ? -14.264 -0.555 5.864 1.00 91.50 137 ASP A CA 1
ATOM 1093 C C . ASP A 1 137 ? -14.948 -0.704 7.228 1.00 91.50 137 ASP A C 1
ATOM 1095 O O . ASP A 1 137 ? -15.590 -1.714 7.527 1.00 91.50 137 ASP A O 1
ATOM 1099 N N . LEU A 1 138 ? -14.777 0.308 8.081 1.00 90.62 138 LEU A N 1
ATOM 1100 C CA . LEU A 1 138 ? -15.259 0.309 9.465 1.00 90.62 138 LEU A CA 1
ATOM 1101 C C . LEU A 1 138 ? -16.732 -0.096 9.573 1.00 90.62 138 LEU A C 1
ATOM 1103 O O . LEU A 1 138 ? -17.085 -0.940 10.398 1.00 90.62 138 LEU A O 1
ATOM 1107 N N . GLN A 1 139 ? -17.591 0.487 8.735 1.00 90.69 139 GLN A N 1
ATOM 1108 C CA . GLN A 1 139 ? -19.026 0.246 8.800 1.00 90.69 139 GLN A CA 1
ATOM 1109 C C . GLN A 1 139 ? -19.337 -1.205 8.443 1.00 90.69 139 GLN A C 1
ATOM 1111 O O . GLN A 1 139 ? -20.056 -1.877 9.187 1.00 90.69 139 GLN A O 1
ATOM 1116 N N . ARG A 1 140 ? -18.792 -1.712 7.333 1.00 91.44 140 ARG A N 1
ATOM 1117 C CA . ARG A 1 140 ? -19.054 -3.087 6.898 1.00 91.44 140 ARG A CA 1
ATOM 1118 C C . ARG A 1 140 ? -18.489 -4.113 7.876 1.00 91.44 140 ARG A C 1
ATOM 1120 O O . ARG A 1 140 ? -19.149 -5.114 8.148 1.00 91.44 140 ARG A O 1
ATOM 1127 N N . ILE A 1 141 ? -17.317 -3.851 8.449 1.00 91.06 141 ILE A N 1
ATOM 1128 C CA . ILE A 1 141 ? -16.698 -4.721 9.455 1.00 91.06 141 ILE A CA 1
ATOM 1129 C C . ILE A 1 141 ? -17.565 -4.814 10.714 1.00 91.06 141 ILE A C 1
ATOM 1131 O O . ILE A 1 141 ? -17.824 -5.917 11.196 1.00 91.06 141 ILE A O 1
ATOM 1135 N N . LEU A 1 142 ? -18.031 -3.679 11.245 1.00 90.12 142 LEU A N 1
ATOM 1136 C CA . LEU A 1 142 ? -18.869 -3.665 12.447 1.00 90.12 142 LEU A CA 1
ATOM 1137 C C . LEU A 1 142 ? -20.203 -4.390 12.214 1.00 90.12 142 LEU A C 1
ATOM 1139 O O . LEU A 1 142 ? -20.604 -5.195 13.055 1.00 90.12 142 LEU A O 1
ATOM 1143 N N . HIS A 1 143 ? -20.827 -4.208 11.044 1.00 90.81 143 HIS A N 1
ATOM 1144 C CA . HIS A 1 143 ? -22.032 -4.959 10.667 1.00 90.81 143 HIS A CA 1
ATOM 1145 C C . HIS A 1 143 ? -21.792 -6.471 10.615 1.00 90.81 143 HIS A C 1
ATOM 1147 O O . HIS A 1 143 ? -22.597 -7.227 11.154 1.00 90.81 143 HIS A O 1
ATOM 1153 N N . LEU A 1 144 ? -20.685 -6.926 10.013 1.00 89.81 144 LEU A N 1
ATOM 1154 C CA . LEU A 1 144 ? -20.332 -8.354 9.969 1.00 89.81 144 LEU A CA 1
ATOM 1155 C C . LEU A 1 144 ? -20.111 -8.948 11.366 1.00 89.81 144 LEU A C 1
ATOM 1157 O O . LEU A 1 144 ? -20.331 -10.139 11.570 1.00 89.81 144 LEU A O 1
ATOM 1161 N N . LYS A 1 145 ? -19.718 -8.119 12.337 1.00 86.88 145 LYS A N 1
ATOM 1162 C CA . LYS A 1 145 ? -19.598 -8.490 13.753 1.00 86.88 145 LYS A CA 1
ATOM 1163 C C . LYS A 1 145 ? -20.911 -8.374 14.539 1.00 86.88 145 LYS A C 1
ATOM 1165 O O . LYS A 1 145 ? -20.909 -8.587 15.748 1.00 86.88 145 LYS A O 1
ATOM 1170 N N . GLY A 1 146 ? -22.022 -8.019 13.890 1.00 88.94 146 GLY A N 1
ATOM 1171 C CA . GLY A 1 146 ? -23.322 -7.819 14.541 1.00 88.94 146 GLY A CA 1
ATOM 1172 C C . GLY A 1 146 ? -23.400 -6.564 15.419 1.00 88.94 146 GLY A C 1
ATOM 1173 O O . GLY A 1 146 ? -24.338 -6.417 16.201 1.00 88.94 146 GLY A O 1
ATOM 1174 N N . ILE A 1 147 ? -22.429 -5.653 15.313 1.00 88.69 147 ILE A N 1
ATOM 1175 C CA . ILE A 1 147 ? -22.423 -4.378 16.034 1.00 88.69 147 ILE A CA 1
ATOM 1176 C C . ILE A 1 147 ? -23.191 -3.373 15.179 1.00 88.69 147 ILE A C 1
ATOM 1178 O O . ILE A 1 147 ? -22.757 -3.051 14.079 1.00 88.69 147 ILE A O 1
ATOM 1182 N N . THR A 1 148 ? -24.324 -2.871 15.668 1.00 89.38 148 THR A N 1
ATOM 1183 C CA . THR A 1 148 ? -25.203 -1.947 14.929 1.00 89.38 148 THR A CA 1
ATOM 1184 C C . THR A 1 148 ? -25.689 -0.785 15.801 1.00 89.38 148 THR A C 1
ATOM 1186 O O . THR A 1 148 ? -25.529 -0.787 17.026 1.00 89.38 148 THR A O 1
ATOM 1189 N N . GLY A 1 149 ? -26.283 0.230 15.164 1.00 87.31 149 GLY A N 1
ATOM 1190 C CA . GLY A 1 149 ? -26.835 1.407 15.837 1.00 87.31 149 GLY A CA 1
ATOM 1191 C C . GLY A 1 149 ? -25.769 2.235 16.557 1.00 87.31 149 GLY A C 1
ATOM 1192 O O . GLY A 1 149 ? -24.609 2.267 16.150 1.00 87.31 149 GLY A O 1
ATOM 1193 N N . LEU A 1 150 ? -26.149 2.881 17.662 1.00 88.19 150 LEU A N 1
ATOM 1194 C CA . LEU A 1 150 ? -25.254 3.778 18.407 1.00 88.19 150 LEU A CA 1
ATOM 1195 C C . LEU A 1 150 ? -23.997 3.079 18.954 1.00 88.19 150 LEU A C 1
ATOM 1197 O O . LEU A 1 150 ? -22.961 3.720 19.101 1.00 88.19 150 LEU A O 1
ATOM 1201 N N . LYS A 1 151 ? -24.048 1.757 19.175 1.00 86.50 151 LYS A N 1
ATOM 1202 C CA . LYS A 1 151 ? -22.894 0.975 19.650 1.00 86.50 151 LYS A CA 1
ATOM 1203 C C . LYS A 1 151 ? -21.710 1.025 18.689 1.00 86.50 151 LYS A C 1
ATOM 1205 O O . LYS A 1 151 ? -20.582 0.807 19.110 1.00 86.50 151 LYS A O 1
ATOM 1210 N N . MET A 1 152 ? -21.939 1.300 17.405 1.00 87.44 152 MET A N 1
ATOM 1211 C CA . MET A 1 152 ? -20.868 1.392 16.413 1.00 87.44 152 MET A CA 1
ATOM 1212 C C . MET A 1 152 ? -19.865 2.515 16.722 1.00 87.44 152 MET A C 1
ATOM 1214 O O . MET A 1 152 ? -18.687 2.384 16.391 1.00 87.44 152 MET A O 1
ATOM 1218 N N . TYR A 1 153 ? -20.304 3.584 17.392 1.00 87.88 153 TYR A N 1
ATOM 1219 C CA . TYR A 1 153 ? -19.463 4.735 17.742 1.00 87.88 153 TYR A CA 1
ATOM 1220 C C . TYR A 1 153 ? -18.547 4.486 18.950 1.00 87.88 153 TYR A C 1
ATOM 1222 O O . TYR A 1 153 ? -17.629 5.270 19.200 1.00 87.88 153 TYR A O 1
ATOM 1230 N N . ASP A 1 154 ? -18.742 3.371 19.660 1.00 87.38 154 ASP A N 1
ATOM 1231 C CA . ASP A 1 154 ? -17.891 2.961 20.780 1.00 87.38 154 ASP A CA 1
ATOM 1232 C C . ASP A 1 154 ? -16.608 2.258 20.314 1.00 87.38 154 ASP A C 1
ATOM 1234 O O . ASP A 1 154 ? -15.742 1.942 21.131 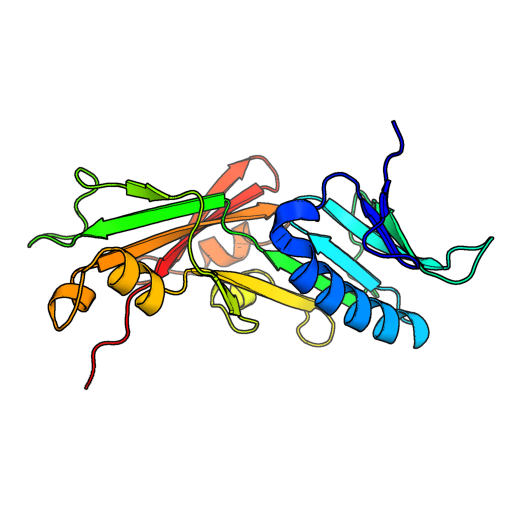1.00 87.38 154 ASP A O 1
ATOM 1238 N N . TYR A 1 155 ? -16.455 2.008 19.011 1.00 86.81 155 TYR A N 1
ATOM 1239 C CA . TYR A 1 155 ? -15.324 1.268 18.462 1.00 86.81 155 TYR A CA 1
ATOM 1240 C C . TYR A 1 155 ? -14.312 2.188 17.777 1.00 86.81 155 TYR A C 1
ATOM 1242 O O . TYR A 1 155 ? -14.654 3.146 17.085 1.00 86.81 155 TYR A O 1
ATOM 1250 N N . THR A 1 156 ? -13.031 1.890 17.976 1.00 88.00 156 THR A N 1
ATOM 1251 C CA . THR A 1 156 ? -11.903 2.528 17.287 1.00 88.00 156 THR A CA 1
ATOM 1252 C C . THR A 1 156 ? -11.087 1.457 16.579 1.00 88.00 156 THR A C 1
ATOM 1254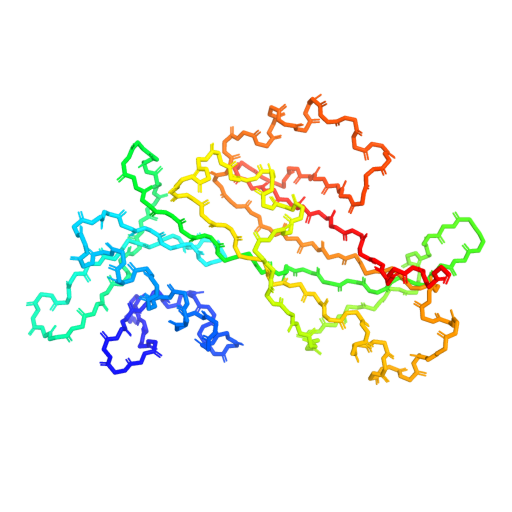 O O . THR A 1 156 ? -10.770 0.421 17.163 1.00 88.00 156 THR A O 1
ATOM 1257 N N . PHE A 1 157 ? -10.736 1.709 15.324 1.00 89.06 157 PHE A N 1
ATOM 1258 C CA . PHE A 1 157 ? -9.884 0.831 14.536 1.00 89.06 157 PHE A CA 1
ATOM 1259 C C . PHE A 1 157 ? -8.459 1.354 14.606 1.00 89.06 157 PHE A C 1
ATOM 1261 O O . PHE A 1 157 ? -8.171 2.446 14.126 1.00 89.06 157 PHE A O 1
ATOM 1268 N N . ARG A 1 158 ? -7.574 0.576 15.227 1.00 90.06 158 ARG A N 1
ATOM 1269 C CA . ARG A 1 158 ? -6.137 0.832 15.240 1.00 90.06 158 ARG A CA 1
ATOM 1270 C C . ARG A 1 158 ? -5.507 0.090 14.068 1.00 90.06 158 ARG A C 1
ATOM 1272 O O . ARG A 1 158 ? -5.397 -1.137 14.110 1.00 90.06 158 ARG A O 1
ATOM 1279 N N . THR A 1 159 ? -5.098 0.826 13.044 1.00 90.31 159 THR A N 1
ATOM 1280 C CA . THR A 1 159 ? -4.487 0.282 11.828 1.00 90.31 159 THR A CA 1
ATOM 1281 C C . THR A 1 159 ? -3.021 0.680 11.762 1.00 90.31 159 THR A C 1
ATOM 1283 O O . THR A 1 159 ? -2.706 1.864 11.738 1.00 90.31 159 THR A O 1
ATOM 1286 N N . THR A 1 160 ? -2.120 -0.294 11.716 1.00 90.31 160 THR A N 1
ATOM 1287 C CA . THR A 1 160 ? -0.679 -0.069 11.575 1.00 90.31 160 THR A CA 1
ATOM 1288 C C . THR A 1 160 ? -0.269 -0.286 10.129 1.00 90.31 160 THR A C 1
ATOM 1290 O O . THR A 1 160 ? -0.498 -1.363 9.576 1.00 90.31 160 THR A O 1
ATOM 1293 N N . TYR A 1 161 ? 0.384 0.707 9.542 1.00 89.00 161 TYR A N 1
ATOM 1294 C CA . TYR A 1 161 ? 1.005 0.649 8.226 1.00 89.00 161 TYR A CA 1
ATOM 1295 C C . TYR A 1 161 ? 2.509 0.658 8.393 1.00 89.00 161 TYR A C 1
ATOM 1297 O O . TYR A 1 161 ? 3.045 1.494 9.116 1.00 89.00 161 TYR A O 1
ATOM 1305 N N . ARG A 1 162 ? 3.186 -0.248 7.697 1.00 87.44 162 ARG A N 1
ATOM 1306 C CA . ARG A 1 162 ? 4.641 -0.284 7.680 1.00 87.44 162 ARG A CA 1
ATOM 1307 C C . ARG A 1 162 ? 5.139 0.350 6.395 1.00 87.44 162 ARG A C 1
ATOM 1309 O O . ARG A 1 162 ? 4.690 -0.030 5.315 1.00 87.44 162 ARG A O 1
ATOM 1316 N N . VAL A 1 163 ? 6.026 1.329 6.524 1.00 82.44 163 VAL A N 1
ATOM 1317 C CA . VAL A 1 163 ? 6.563 2.087 5.392 1.00 82.44 163 VAL A CA 1
ATOM 1318 C C . VAL A 1 163 ? 8.085 2.093 5.414 1.00 82.44 163 VAL A C 1
ATOM 1320 O O . VAL A 1 163 ? 8.705 2.219 6.473 1.00 82.44 163 VAL A O 1
ATOM 1323 N N . HIS A 1 164 ? 8.690 1.977 4.231 1.00 77.56 164 HIS A N 1
ATOM 1324 C CA . HIS A 1 164 ? 10.138 1.843 4.065 1.00 77.56 164 HIS A CA 1
ATOM 1325 C C . HIS A 1 164 ? 10.714 2.975 3.223 1.00 77.56 164 HIS A C 1
ATOM 1327 O O . HIS A 1 164 ? 10.051 3.526 2.344 1.00 77.56 164 HIS A O 1
ATOM 1333 N N . ASN A 1 165 ? 11.991 3.279 3.457 1.00 65.69 165 ASN A N 1
ATOM 1334 C CA . ASN A 1 165 ? 12.797 4.214 2.669 1.00 65.69 165 ASN A CA 1
ATOM 1335 C C . ASN A 1 165 ? 12.246 5.649 2.631 1.00 65.69 165 ASN A C 1
ATOM 1337 O O . ASN A 1 165 ? 12.447 6.384 1.661 1.00 65.69 165 ASN A O 1
ATOM 1341 N N . ILE A 1 166 ? 11.593 6.085 3.710 1.00 65.44 166 ILE A N 1
ATOM 1342 C CA . ILE 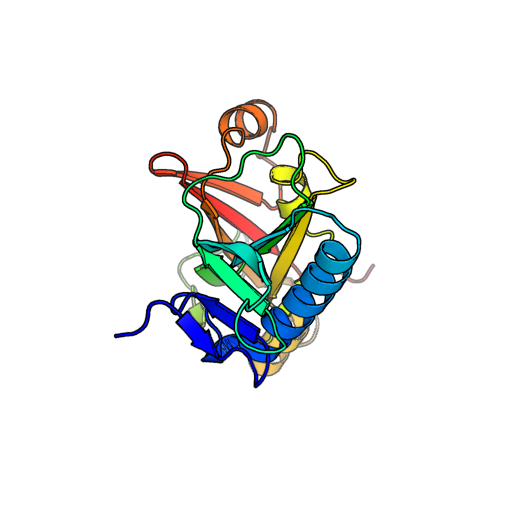A 1 166 ? 11.117 7.462 3.863 1.00 65.44 166 ILE A CA 1
ATOM 1343 C C . ILE A 1 166 ? 12.130 8.246 4.699 1.00 65.44 166 ILE A C 1
ATOM 1345 O O . ILE A 1 166 ? 12.002 8.359 5.912 1.00 65.44 166 ILE A O 1
ATOM 1349 N N . LYS A 1 167 ? 13.130 8.828 4.024 1.00 56.19 167 LYS A N 1
ATOM 1350 C CA . LYS A 1 167 ? 14.252 9.594 4.620 1.00 56.19 167 LYS A CA 1
ATOM 1351 C C . LYS A 1 167 ? 13.868 10.800 5.507 1.00 56.19 167 LYS A C 1
ATOM 1353 O O . LYS A 1 167 ? 14.754 11.522 5.932 1.00 56.19 167 LYS A O 1
ATOM 1358 N N . ARG A 1 168 ? 12.581 11.128 5.655 1.00 55.91 168 ARG A N 1
ATOM 1359 C CA . ARG A 1 168 ? 12.113 12.408 6.223 1.00 55.91 168 ARG A CA 1
ATOM 1360 C C . ARG A 1 168 ? 10.997 12.302 7.258 1.00 55.91 168 ARG A C 1
ATOM 1362 O O . ARG A 1 168 ? 10.511 13.335 7.705 1.00 55.91 168 ARG A O 1
ATOM 1369 N N . LEU A 1 169 ? 10.587 11.092 7.637 1.00 59.41 169 LEU A N 1
ATOM 1370 C CA . LEU A 1 169 ? 9.664 10.951 8.766 1.00 59.41 169 LEU A CA 1
ATOM 1371 C C . LEU A 1 169 ? 10.290 11.506 10.056 1.00 59.41 169 LEU A C 1
ATOM 1373 O O . LEU A 1 169 ? 9.563 12.109 10.833 1.00 59.41 169 LEU A O 1
ATOM 1377 N N . ASP A 1 170 ? 11.620 11.441 10.203 1.00 55.16 170 ASP A N 1
ATOM 1378 C CA . ASP A 1 170 ? 12.361 12.079 11.303 1.00 55.16 170 ASP A CA 1
ATOM 1379 C C . ASP A 1 170 ? 12.083 13.595 11.418 1.00 55.16 170 ASP A C 1
ATOM 1381 O O . ASP A 1 170 ? 11.733 14.082 12.495 1.00 55.16 170 ASP A O 1
ATOM 1385 N N . ASP A 1 171 ? 12.170 14.334 10.302 1.00 55.88 171 ASP A N 1
ATOM 1386 C CA . ASP A 1 171 ? 11.925 15.787 10.257 1.00 55.88 171 ASP A CA 1
ATOM 1387 C C . ASP A 1 171 ? 10.449 16.117 10.570 1.00 55.88 171 ASP A C 1
ATOM 1389 O O . ASP A 1 171 ? 10.151 17.041 11.319 1.00 55.88 171 ASP A O 1
ATOM 1393 N N . ILE A 1 172 ? 9.509 15.344 10.009 1.00 59.12 172 ILE A N 1
ATOM 1394 C CA . ILE A 1 172 ? 8.062 15.610 10.118 1.00 59.12 172 ILE A CA 1
ATOM 1395 C C . ILE A 1 172 ? 7.532 15.280 11.518 1.00 59.12 172 ILE A C 1
ATOM 1397 O O . ILE A 1 172 ? 6.688 16.006 12.040 1.00 59.12 172 ILE A O 1
ATOM 1401 N N . ILE A 1 173 ? 8.008 14.194 12.133 1.00 59.19 173 ILE A N 1
ATOM 1402 C CA . ILE A 1 173 ? 7.585 13.788 13.481 1.00 59.19 173 ILE A CA 1
ATOM 1403 C C . ILE A 1 173 ? 8.127 14.756 14.537 1.00 59.19 173 ILE A C 1
ATOM 1405 O O . ILE A 1 173 ? 7.442 15.008 15.523 1.00 59.19 173 ILE A O 1
ATOM 1409 N N . SER A 1 174 ? 9.306 15.341 14.309 1.00 54.56 174 SER A N 1
ATOM 1410 C CA . SER A 1 174 ? 9.865 16.374 15.192 1.00 54.56 174 SER A CA 1
ATOM 1411 C C . SER A 1 174 ? 9.042 17.672 15.180 1.00 54.56 174 SER A C 1
ATOM 1413 O O . SER A 1 174 ? 8.929 18.329 16.213 1.00 54.56 174 SER A O 1
ATOM 1415 N N . ASP A 1 175 ? 8.430 18.012 14.039 1.00 52.19 175 ASP A N 1
ATOM 1416 C CA . ASP A 1 175 ? 7.611 19.224 13.863 1.00 52.19 175 ASP A CA 1
ATOM 1417 C C . ASP A 1 175 ? 6.118 19.020 14.192 1.00 52.19 175 ASP A C 1
ATOM 1419 O O . ASP A 1 175 ? 5.399 19.977 14.500 1.00 52.19 175 ASP A O 1
ATOM 1423 N N . MET A 1 176 ? 5.610 17.785 14.132 1.00 53.97 176 MET A N 1
ATOM 1424 C CA . MET A 1 176 ? 4.219 17.484 14.464 1.00 53.97 176 MET A CA 1
ATOM 1425 C C . MET A 1 176 ? 4.054 17.222 15.965 1.00 53.97 176 MET A C 1
ATOM 1427 O O . MET A 1 176 ? 4.405 16.160 16.472 1.00 53.97 176 MET A O 1
ATOM 1431 N N . ASN A 1 177 ? 3.379 18.137 16.666 1.00 45.53 177 ASN A N 1
ATOM 1432 C CA . ASN A 1 177 ? 2.743 17.835 17.952 1.00 45.53 177 ASN A CA 1
ATOM 1433 C C . ASN A 1 177 ? 1.609 16.810 17.732 1.00 45.53 177 ASN A C 1
ATOM 1435 O O . ASN A 1 177 ? 0.434 17.162 17.638 1.00 45.53 177 ASN A O 1
ATOM 1439 N N . LEU A 1 178 ? 1.959 15.524 17.634 1.00 52.34 178 LEU A N 1
ATOM 1440 C CA . LEU A 1 178 ? 1.034 14.401 17.410 1.00 52.34 178 LEU A CA 1
ATOM 1441 C C . LEU A 1 178 ? 0.136 14.092 18.625 1.00 52.34 178 LEU A C 1
ATOM 1443 O O . LEU A 1 178 ? -0.695 13.189 18.540 1.00 52.34 178 LEU A O 1
ATOM 1447 N N . ALA A 1 179 ? 0.270 14.839 19.728 1.00 42.78 179 ALA A N 1
ATOM 1448 C CA . ALA A 1 179 ? -0.398 14.593 21.010 1.00 42.78 179 ALA A CA 1
ATOM 1449 C C . ALA A 1 179 ? -1.942 14.568 20.940 1.00 42.78 179 ALA A C 1
ATOM 1451 O O . ALA A 1 179 ? -2.560 13.918 21.777 1.00 42.78 179 ALA A O 1
ATOM 1452 N N . ASP A 1 180 ? -2.548 15.191 19.919 1.00 45.50 180 ASP A N 1
ATOM 1453 C CA . ASP A 1 180 ? -4.003 15.197 19.664 1.00 45.50 180 ASP A CA 1
ATOM 1454 C C . ASP A 1 180 ? -4.412 14.501 18.349 1.00 45.50 180 ASP A C 1
ATOM 1456 O O . ASP A 1 180 ? -5.575 14.534 17.934 1.00 45.50 180 ASP A O 1
ATOM 1460 N N . SER A 1 181 ? -3.468 13.875 17.646 1.00 56.22 181 SER A N 1
ATOM 1461 C CA . SER A 1 181 ? -3.718 13.372 16.296 1.00 56.22 181 SER A CA 1
ATOM 1462 C C . SER A 1 181 ? -4.225 11.925 16.291 1.00 56.22 181 SER A C 1
ATOM 1464 O O . SER A 1 181 ? -3.825 11.085 17.093 1.00 56.22 181 SER A O 1
ATOM 1466 N N . SER A 1 182 ? -5.098 11.593 15.336 1.00 70.69 182 SER A N 1
ATOM 1467 C CA . SER A 1 182 ? -5.546 10.221 15.055 1.00 70.69 182 SER A CA 1
ATOM 1468 C C . SER A 1 182 ? -4.434 9.329 14.479 1.00 70.69 182 SER A C 1
ATOM 1470 O O . SER A 1 182 ? -4.731 8.293 13.886 1.00 70.69 182 SER A O 1
ATOM 1472 N N . ILE A 1 183 ? -3.164 9.730 14.601 1.00 76.50 183 ILE A N 1
ATOM 1473 C CA . ILE A 1 183 ? -2.002 9.074 14.011 1.00 76.50 183 ILE A CA 1
ATOM 1474 C C . ILE A 1 183 ? -0.847 9.098 15.011 1.00 76.50 183 ILE A C 1
ATOM 1476 O O . ILE A 1 183 ? -0.562 10.115 15.623 1.00 76.50 183 ILE A O 1
ATOM 1480 N N . ALA A 1 184 ? -0.147 7.985 15.148 1.00 78.69 184 ALA A N 1
ATOM 1481 C CA . ALA A 1 184 ? 1.152 7.908 15.794 1.00 78.69 184 ALA A CA 1
ATOM 1482 C C . ALA A 1 184 ? 2.151 7.312 14.800 1.00 78.69 184 ALA A C 1
ATOM 1484 O O . ALA A 1 184 ? 1.759 6.569 13.902 1.00 78.69 184 ALA A O 1
ATOM 1485 N N . ALA A 1 185 ? 3.432 7.629 14.938 1.00 79.00 185 ALA A N 1
ATOM 1486 C CA . ALA A 1 185 ? 4.482 7.047 14.115 1.00 79.00 185 ALA A CA 1
ATOM 1487 C C . ALA A 1 185 ? 5.663 6.643 14.998 1.00 79.00 185 ALA A C 1
ATOM 1489 O O . ALA A 1 185 ? 6.059 7.394 15.886 1.00 79.00 185 ALA A O 1
ATOM 1490 N N . GLU A 1 186 ? 6.205 5.455 14.753 1.00 80.69 186 GLU A N 1
ATOM 1491 C CA . GLU A 1 186 ? 7.310 4.872 15.509 1.00 80.69 186 GLU A CA 1
ATOM 1492 C C . GLU A 1 186 ? 8.384 4.357 14.545 1.00 80.69 186 GLU A C 1
ATOM 1494 O O . GLU A 1 186 ? 8.080 3.672 13.562 1.00 80.69 186 GLU A O 1
ATOM 1499 N N . LEU A 1 187 ? 9.647 4.695 14.815 1.00 77.12 187 LEU A N 1
ATOM 1500 C CA . LEU A 1 187 ? 10.786 4.174 14.066 1.00 77.12 187 LEU A CA 1
ATOM 1501 C C . LEU A 1 187 ? 11.082 2.750 14.543 1.00 77.12 187 LEU A C 1
ATOM 1503 O O . LEU A 1 187 ? 11.466 2.541 15.690 1.00 77.12 187 LEU A O 1
ATOM 1507 N N . VAL A 1 188 ? 10.935 1.770 13.652 1.00 79.56 188 VAL A N 1
ATOM 1508 C CA . VAL A 1 188 ? 11.121 0.347 13.985 1.00 79.56 188 VAL A CA 1
ATOM 1509 C C . VAL A 1 188 ? 12.549 -0.113 13.696 1.00 79.56 188 VAL A C 1
ATOM 1511 O O . VAL A 1 188 ? 13.104 -0.945 14.411 1.00 79.56 188 VAL A O 1
ATOM 1514 N N . SER A 1 189 ? 13.146 0.394 12.619 1.00 78.06 189 SER A N 1
ATOM 1515 C CA . SER A 1 189 ? 14.537 0.131 12.241 1.00 78.06 189 SER A CA 1
ATOM 1516 C C . SER A 1 189 ? 15.020 1.196 11.259 1.00 78.06 189 SER A C 1
ATOM 1518 O O . SER A 1 189 ? 14.230 2.029 10.817 1.00 78.06 189 SER A O 1
ATOM 1520 N N . GLU A 1 190 ? 16.292 1.144 10.856 1.00 76.06 190 GLU A N 1
ATOM 1521 C CA . GLU A 1 190 ? 16.831 2.046 9.832 1.00 76.06 190 GLU A CA 1
ATOM 1522 C C . GLU A 1 190 ? 15.901 2.098 8.603 1.00 76.06 190 GLU A C 1
ATOM 1524 O O . GLU A 1 190 ? 15.559 1.064 8.022 1.00 76.06 190 GLU A O 1
ATOM 1529 N N . ASN A 1 191 ? 15.453 3.306 8.243 1.00 73.62 191 ASN A N 1
ATOM 1530 C CA . ASN A 1 191 ? 14.544 3.574 7.124 1.00 73.62 191 ASN A CA 1
ATOM 1531 C C . ASN A 1 191 ? 13.177 2.860 7.177 1.00 73.62 191 ASN A C 1
ATOM 1533 O O . ASN A 1 191 ? 12.517 2.769 6.139 1.00 73.62 191 ASN A O 1
ATOM 1537 N N . ARG A 1 192 ? 12.721 2.372 8.338 1.00 82.00 192 ARG A N 1
ATOM 1538 C CA . ARG A 1 192 ? 11.436 1.673 8.488 1.00 82.00 192 ARG A CA 1
ATOM 1539 C C . ARG A 1 192 ? 10.608 2.252 9.625 1.00 82.00 192 ARG A C 1
ATOM 1541 O O . ARG A 1 192 ? 11.047 2.271 10.773 1.00 82.00 192 ARG A O 1
ATOM 1548 N N . TRP A 1 193 ? 9.372 2.603 9.302 1.00 83.75 193 TRP A N 1
ATOM 1549 C CA . TRP A 1 193 ? 8.434 3.214 10.233 1.00 83.75 193 TRP A CA 1
ATOM 1550 C C . TRP A 1 193 ? 7.141 2.420 10.315 1.00 83.75 193 TRP A C 1
ATOM 1552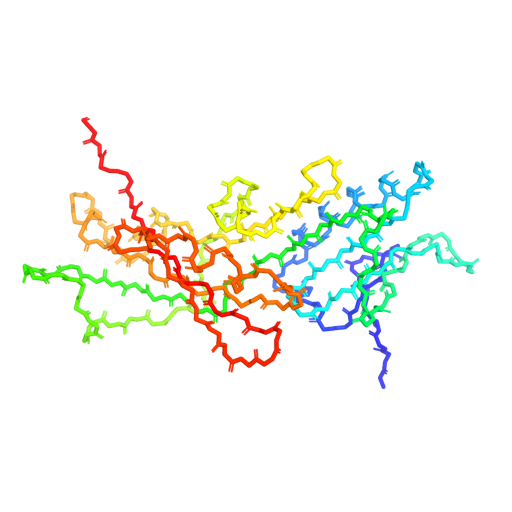 O O . TRP A 1 193 ? 6.620 1.976 9.289 1.00 83.75 193 TRP A O 1
ATOM 1562 N N . ASP A 1 194 ? 6.607 2.312 11.525 1.00 87.50 194 ASP A N 1
ATOM 1563 C CA . ASP A 1 194 ? 5.230 1.903 11.760 1.00 87.50 194 ASP A CA 1
ATOM 1564 C C . ASP A 1 194 ? 4.396 3.164 12.004 1.00 87.50 194 ASP A C 1
ATOM 1566 O O . ASP A 1 194 ? 4.605 3.899 12.966 1.00 87.50 194 ASP A O 1
ATOM 1570 N N . ILE A 1 195 ? 3.448 3.427 11.107 1.00 87.44 195 ILE A N 1
ATOM 1571 C CA . ILE A 1 195 ? 2.475 4.511 11.228 1.00 87.44 195 ILE A CA 1
ATOM 1572 C C . ILE A 1 195 ? 1.155 3.901 11.690 1.00 87.44 195 ILE A C 1
ATOM 1574 O O . ILE A 1 195 ? 0.539 3.100 10.987 1.00 87.44 195 ILE A O 1
ATOM 1578 N N . VAL A 1 196 ? 0.721 4.266 12.887 1.00 87.94 196 VAL A N 1
ATOM 1579 C CA . VAL A 1 196 ? -0.494 3.780 13.535 1.00 87.94 196 VAL A CA 1
ATOM 1580 C C . VAL A 1 196 ? -1.596 4.816 13.377 1.00 87.94 196 VAL A C 1
ATOM 1582 O O . VAL A 1 196 ? -1.482 5.915 13.897 1.00 87.94 196 VAL A O 1
ATOM 1585 N N . CYS A 1 197 ? -2.688 4.467 12.711 1.00 88.38 197 CYS A N 1
ATOM 1586 C CA . CYS A 1 197 ? -3.876 5.305 12.591 1.00 88.38 197 CYS A CA 1
ATOM 1587 C C . CYS A 1 197 ? -5.005 4.793 13.486 1.00 88.38 197 CYS A C 1
ATOM 1589 O O . CYS A 1 197 ? -5.197 3.586 13.631 1.00 88.38 197 CYS A O 1
ATOM 1591 N N . TYR A 1 198 ? -5.758 5.722 14.065 1.00 87.31 198 TYR A N 1
ATOM 1592 C CA . TYR A 1 198 ? -6.932 5.479 14.892 1.00 87.31 198 TYR A CA 1
ATOM 1593 C C . TYR A 1 198 ? -8.175 5.999 14.171 1.00 87.31 198 TYR A C 1
ATOM 1595 O O . TYR A 1 198 ? -8.565 7.158 14.325 1.00 87.31 198 TYR A O 1
ATOM 1603 N N . ASP A 1 199 ? -8.809 5.126 13.396 1.00 87.38 199 ASP A N 1
ATOM 1604 C CA . ASP A 1 199 ? -10.004 5.447 12.624 1.00 87.38 199 ASP A CA 1
ATOM 1605 C C . ASP A 1 199 ? -11.277 5.223 13.448 1.00 87.38 199 ASP A C 1
ATOM 1607 O O . ASP A 1 199 ? -11.386 4.285 14.248 1.00 87.38 199 ASP A O 1
ATOM 1611 N N . ARG A 1 200 ? -12.273 6.087 13.235 1.00 86.19 200 ARG A N 1
ATOM 1612 C CA . ARG A 1 200 ? -13.607 5.991 13.844 1.00 86.19 200 ARG A CA 1
ATOM 1613 C C . ARG A 1 200 ? -14.675 6.279 12.804 1.00 86.19 200 ARG A C 1
ATOM 1615 O O . ARG A 1 200 ? -14.426 6.999 11.837 1.00 86.19 200 ARG A O 1
ATOM 1622 N N . LEU A 1 201 ? -15.876 5.754 13.033 1.00 85.62 201 LEU A N 1
ATOM 1623 C CA . LEU A 1 201 ? -17.031 6.217 12.277 1.00 85.62 201 LEU A CA 1
ATOM 1624 C C . LEU A 1 201 ? -17.301 7.688 12.628 1.00 85.62 201 LEU A C 1
ATOM 1626 O O . LEU A 1 201 ? -17.278 8.031 13.816 1.00 85.62 201 LEU A O 1
ATOM 1630 N N . PRO A 1 202 ? -17.545 8.555 11.630 1.00 79.50 202 PRO A N 1
ATOM 1631 C CA . PRO A 1 202 ? -17.940 9.930 11.892 1.00 79.50 202 PRO A CA 1
ATOM 1632 C C . PRO A 1 202 ? -19.247 9.912 12.684 1.00 79.50 202 PRO A C 1
ATOM 1634 O O . PRO A 1 202 ? -20.198 9.240 12.285 1.00 79.50 202 PRO A O 1
ATOM 1637 N N . GLN A 1 203 ? -19.286 10.608 13.822 1.00 70.69 203 GLN A N 1
ATOM 1638 C CA . GLN A 1 203 ? -20.529 10.758 14.577 1.00 70.69 203 GLN A CA 1
ATOM 1639 C C . GLN A 1 203 ? -21.550 11.456 13.676 1.00 70.69 203 GLN A C 1
ATOM 1641 O O . GLN A 1 203 ? -21.229 12.469 13.053 1.00 70.69 203 GLN A O 1
ATOM 1646 N N . SER A 1 204 ? -22.753 10.890 13.566 1.00 58.75 204 SER A N 1
ATOM 1647 C CA . SER A 1 204 ? -23.864 11.585 12.921 1.00 58.75 204 SER A CA 1
ATOM 1648 C C . SER A 1 204 ? -24.138 12.856 13.722 1.00 58.75 204 SER A C 1
ATOM 1650 O O . SER A 1 204 ? -24.444 12.754 14.912 1.00 58.75 204 SER A O 1
ATOM 1652 N N . GLN A 1 205 ? -23.951 14.016 13.089 1.00 44.81 205 GLN A N 1
ATOM 1653 C CA . GLN A 1 205 ? -24.421 15.298 13.615 1.00 44.81 205 GLN A CA 1
ATOM 1654 C C . GLN A 1 205 ? -25.946 15.323 13.671 1.00 44.81 205 GLN A C 1
ATOM 1656 O O . GLN A 1 205 ? -26.571 14.724 12.764 1.00 44.81 205 GLN A O 1
#

pLDDT: mean 82.44, std 13.09, range [42.78, 96.62]

Organism: NCBI:txid463051

Sequence (205 aa):
MSDYQPLNSEIKVPREWPVESMQNVIVFLAQDAICCHRSGKRFVMTVGDVSAMITDNGARPGYVFKKIEKIDDENIYRTDLLMPAKITILKRKPGGPDDRETESVQYLPMNLKFDHLITKLIVKRPDRHTVVTVVPDLQRILHLKGITGLKMYDYTFRTTYRVHNIKRLDDIISDMNLADSSIAAELVSENRWDIVCYDRLPQSQ

Radius of gyration: 18.85 Å; chains: 1; bounding box: 44×39×57 Å

Foldseek 3Di:
DDQWDDLDPAEIEGPPAPCVVQSVVCVVVVVVQVVCVVVVAWEWEAEAPWIFTWDAPVVDHHIYGHTDPDDDPPGYFYEYEWEFPWKWKFFDDVPGTDPVPTDTDDDADWDKDFVPPVQVLQDPDVVRYTYIYIGGPLVVRCVVVVNDDPSSQRMKMKTKIKFFQRPCNVVVVVVDPCVPPQWDWDDPDVRIIIIIGIDGDPPDD